Protein AF-A0A1P8YJ47-F1 (afdb_monomer)

Mean predicted aligned error: 14.42 Å

pLDDT: mean 74.13, std 25.43, range [27.28, 97.0]

Nearest PDB structures (foldseek):
  4mb7-assembly1_A  TM=7.038E-01  e=4.225E+00  Acanthamoeba polyphaga mimivirus
  4c4h-assembly1_A  TM=4.853E-01  e=1.911E+00  Homo sapiens
  8qzp-assembly1_H  TM=1.803E-01  e=6.093E+00  Ananas comosus

Structure (mmCIF, N/CA/C/O backbone):
data_AF-A0A1P8YJ47-F1
#
_entry.id   AF-A0A1P8YJ47-F1
#
loop_
_atom_site.group_PDB
_atom_site.id
_atom_site.type_symbol
_atom_site.label_atom_id
_atom_site.label_alt_id
_atom_site.label_comp_id
_atom_site.label_asym_id
_atom_site.label_entity_id
_atom_site.label_seq_id
_atom_site.pdbx_PDB_ins_code
_atom_site.Cartn_x
_atom_site.Cartn_y
_atom_site.Cartn_z
_atom_site.occupancy
_atom_site.B_iso_or_equiv
_atom_site.auth_seq_id
_atom_site.auth_comp_id
_atom_site.auth_asym_id
_atom_site.auth_atom_id
_atom_site.pdbx_PDB_model_num
ATOM 1 N N . MET A 1 1 ? -6.090 -11.856 -32.656 1.00 34.22 1 MET A N 1
ATOM 2 C CA . MET A 1 1 ? -6.977 -11.527 -31.514 1.00 34.22 1 MET A CA 1
ATOM 3 C C . MET A 1 1 ? -6.304 -10.450 -30.668 1.00 34.22 1 MET A C 1
ATOM 5 O O . MET A 1 1 ? -5.405 -10.762 -29.899 1.00 34.22 1 MET A O 1
ATOM 9 N N . SER A 1 2 ? -6.663 -9.180 -30.877 1.00 38.53 2 SER A N 1
ATOM 10 C CA . SER A 1 2 ? -6.104 -8.046 -30.128 1.00 38.53 2 SER A CA 1
ATOM 11 C C . SER A 1 2 ? -6.601 -8.100 -28.681 1.00 38.53 2 SER A C 1
ATOM 13 O O . SER A 1 2 ? -7.806 -8.015 -28.437 1.00 38.53 2 SER A O 1
ATOM 15 N N . ARG A 1 3 ? -5.697 -8.310 -27.714 1.00 44.25 3 ARG A N 1
ATOM 16 C CA . ARG A 1 3 ? -6.028 -8.146 -26.293 1.00 44.25 3 ARG A CA 1
ATOM 17 C C . ARG A 1 3 ? -6.349 -6.665 -26.108 1.00 44.25 3 ARG A C 1
ATOM 19 O O . ARG A 1 3 ? -5.458 -5.844 -26.300 1.00 44.25 3 ARG A O 1
ATOM 26 N N . ARG A 1 4 ? -7.599 -6.317 -25.773 1.00 43.56 4 ARG A N 1
ATOM 27 C CA . ARG A 1 4 ? -7.944 -4.945 -25.367 1.00 43.56 4 ARG A CA 1
ATOM 28 C C . ARG A 1 4 ? -6.993 -4.561 -24.235 1.00 43.56 4 ARG A C 1
ATOM 30 O O . ARG A 1 4 ? -7.100 -5.124 -23.147 1.00 43.56 4 ARG A O 1
ATOM 37 N N . ARG A 1 5 ? -6.039 -3.666 -24.505 1.00 53.06 5 ARG A N 1
ATOM 38 C CA . ARG A 1 5 ? -5.278 -3.004 -23.445 1.00 53.06 5 ARG A CA 1
ATOM 39 C C . ARG A 1 5 ? -6.288 -2.225 -22.622 1.00 53.06 5 ARG A C 1
ATOM 41 O O . ARG A 1 5 ? -7.072 -1.458 -23.177 1.00 53.06 5 ARG A O 1
ATOM 48 N N . THR A 1 6 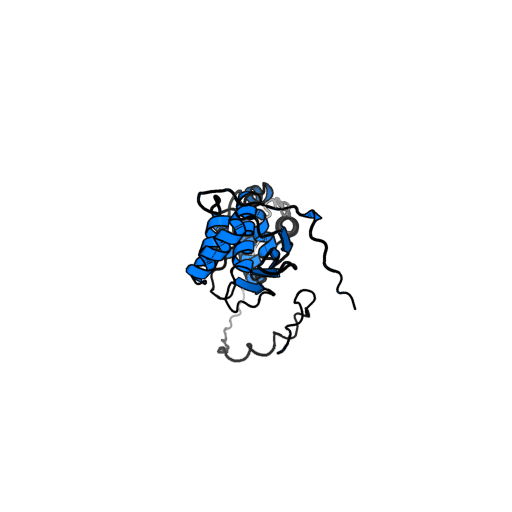? -6.306 -2.480 -21.323 1.00 53.31 6 THR A N 1
ATOM 49 C CA . THR A 1 6 ? -7.004 -1.611 -20.385 1.00 53.31 6 THR A CA 1
ATOM 50 C C . THR A 1 6 ? -6.371 -0.231 -20.516 1.00 53.31 6 THR A C 1
ATOM 52 O O . THR A 1 6 ? -5.155 -0.113 -20.413 1.00 53.31 6 THR A O 1
ATOM 55 N N . ASP A 1 7 ? -7.172 0.784 -20.819 1.00 49.97 7 ASP A N 1
ATOM 56 C CA . ASP A 1 7 ? -6.691 2.158 -20.898 1.00 49.97 7 ASP A CA 1
ATOM 57 C C . ASP A 1 7 ? -6.494 2.694 -19.474 1.00 49.97 7 ASP A C 1
ATOM 59 O O . ASP A 1 7 ? -7.437 2.776 -18.682 1.00 49.97 7 ASP A O 1
ATOM 63 N N . PHE A 1 8 ? -5.245 2.992 -19.128 1.00 52.62 8 PHE A N 1
ATOM 64 C CA . PHE A 1 8 ? -4.864 3.521 -17.823 1.00 52.62 8 PHE A CA 1
ATOM 65 C C . PHE A 1 8 ? -4.524 5.021 -17.865 1.00 52.62 8 PHE A C 1
ATOM 67 O O . PHE A 1 8 ? -4.130 5.583 -16.840 1.00 52.62 8 PHE A O 1
ATOM 74 N N . SER A 1 9 ? -4.696 5.685 -19.016 1.00 51.19 9 SER A N 1
ATOM 75 C CA . SER A 1 9 ? -4.383 7.110 -19.203 1.00 51.19 9 SER A CA 1
ATOM 76 C C . SER A 1 9 ? -5.190 8.032 -18.281 1.00 51.19 9 SER A C 1
ATOM 78 O O . SER A 1 9 ? -4.700 9.083 -17.868 1.00 51.19 9 SER A O 1
ATOM 80 N N . GLN A 1 10 ? -6.383 7.595 -17.865 1.00 46.16 10 GLN A N 1
ATOM 81 C CA . GLN A 1 10 ? -7.277 8.343 -16.978 1.00 46.16 10 GLN A CA 1
ATOM 82 C C . GLN A 1 10 ? -6.728 8.589 -15.557 1.00 46.16 10 GLN A C 1
ATOM 84 O O . GLN A 1 10 ? -7.309 9.379 -14.821 1.00 46.16 10 GLN A O 1
ATOM 89 N N . PHE A 1 11 ? -5.639 7.924 -15.146 1.00 50.56 11 PHE A N 1
ATOM 90 C CA . PHE A 1 11 ? -5.108 8.020 -13.775 1.00 50.56 11 PHE A CA 1
ATOM 91 C C . PHE A 1 11 ? -3.899 8.962 -13.619 1.00 50.56 11 PHE A C 1
ATOM 93 O O . PHE A 1 11 ? -3.463 9.208 -12.493 1.00 50.56 11 PHE A O 1
ATOM 100 N N . GLY A 1 12 ? -3.406 9.539 -14.724 1.00 44.47 12 GLY A N 1
ATOM 101 C CA . GLY A 1 12 ? -2.341 10.547 -14.737 1.00 44.47 12 GLY A CA 1
ATOM 102 C C . GLY A 1 12 ? -0.954 10.039 -14.308 1.00 44.47 12 GLY A C 1
ATOM 103 O O . GLY A 1 12 ? -0.806 9.101 -13.527 1.00 44.47 12 GLY A O 1
ATOM 104 N N . THR A 1 13 ? 0.101 10.691 -14.800 1.00 52.09 13 THR A N 1
ATOM 105 C CA . THR A 1 13 ? 1.485 10.419 -14.379 1.00 52.09 13 THR A CA 1
ATOM 106 C C . THR A 1 13 ? 1.728 10.930 -12.961 1.00 52.09 13 THR A C 1
ATOM 108 O O . THR A 1 13 ? 1.869 12.135 -12.745 1.00 52.09 13 THR A O 1
ATOM 111 N N . GLN A 1 14 ? 1.819 10.019 -11.994 1.00 57.09 14 GLN A N 1
ATOM 112 C CA . GLN A 1 14 ? 2.161 10.346 -10.609 1.00 57.09 14 GLN A CA 1
ATOM 113 C C . GLN A 1 14 ? 3.687 10.355 -10.452 1.00 57.09 14 GLN A C 1
ATOM 115 O O . GLN A 1 14 ? 4.348 9.322 -10.567 1.00 57.09 14 GLN A O 1
ATOM 120 N N . ARG A 1 15 ? 4.272 11.536 -10.220 1.00 55.22 15 ARG A N 1
ATOM 121 C CA . ARG A 1 15 ? 5.714 11.676 -9.969 1.00 55.22 15 ARG A CA 1
ATOM 122 C C . ARG A 1 15 ? 5.975 11.692 -8.472 1.00 55.22 15 ARG A C 1
ATOM 124 O O . ARG A 1 15 ? 5.399 12.498 -7.751 1.00 55.22 15 ARG A O 1
ATOM 131 N N . ALA A 1 16 ? 6.921 10.872 -8.037 1.00 59.59 16 ALA A N 1
ATOM 132 C CA . ALA A 1 16 ? 7.431 10.943 -6.680 1.00 59.59 16 ALA A CA 1
ATOM 133 C C . ALA A 1 16 ? 8.220 12.235 -6.424 1.00 59.59 16 ALA A C 1
ATOM 135 O O . ALA A 1 16 ? 8.949 12.714 -7.300 1.00 59.59 16 ALA A O 1
ATOM 136 N N . ALA A 1 17 ? 8.114 12.765 -5.200 1.00 57.97 17 ALA A N 1
ATOM 137 C CA . ALA A 1 17 ? 8.904 13.907 -4.748 1.00 57.97 17 ALA A CA 1
ATOM 138 C C . ALA A 1 17 ? 10.417 13.647 -4.920 1.00 57.97 17 ALA A C 1
ATOM 140 O O . ALA A 1 17 ? 10.919 12.540 -4.684 1.00 57.97 17 ALA A O 1
ATOM 141 N N . ARG A 1 18 ? 11.158 14.671 -5.364 1.00 55.84 18 ARG A N 1
ATOM 142 C CA . ARG A 1 18 ? 12.615 14.592 -5.553 1.00 55.84 18 ARG A CA 1
ATOM 143 C C . ARG A 1 18 ? 13.322 14.837 -4.215 1.00 55.84 18 ARG A C 1
ATOM 145 O O . ARG A 1 18 ? 13.253 15.938 -3.689 1.00 55.84 18 ARG A O 1
ATOM 152 N N . GLY A 1 19 ? 14.050 13.831 -3.722 1.00 58.69 19 GLY A N 1
ATOM 153 C CA . GLY A 1 19 ? 14.818 13.902 -2.467 1.00 58.69 19 GLY A CA 1
ATOM 154 C C . GLY A 1 19 ? 13.986 13.578 -1.217 1.00 58.69 19 GLY A C 1
ATOM 155 O O . GLY A 1 19 ? 12.784 13.807 -1.194 1.00 58.69 19 GLY A O 1
ATOM 156 N N . GLY A 1 20 ? 14.620 12.995 -0.191 1.00 67.69 20 GLY A N 1
ATOM 157 C CA . GLY A 1 20 ? 13.959 12.587 1.063 1.00 67.69 20 GLY A CA 1
ATOM 158 C C . GLY A 1 20 ? 13.385 11.155 1.076 1.00 67.69 20 GLY A C 1
ATOM 159 O O . GLY A 1 20 ? 13.515 10.419 0.085 1.00 67.69 20 GLY A O 1
ATOM 160 N N . PRO A 1 21 ? 12.804 10.713 2.212 1.00 74.44 21 PRO A N 1
ATOM 161 C CA . PRO A 1 21 ? 12.166 9.403 2.319 1.00 74.44 21 PRO A CA 1
ATOM 162 C C . PRO A 1 21 ? 10.987 9.300 1.346 1.00 74.44 21 PRO A C 1
ATOM 164 O O . PRO A 1 21 ? 10.308 10.287 1.075 1.00 74.44 21 PRO A O 1
ATOM 167 N N . PHE A 1 22 ? 10.773 8.108 0.777 1.00 78.25 22 PHE A N 1
ATOM 168 C CA . PHE A 1 22 ? 9.785 7.933 -0.294 1.00 78.25 22 PHE A CA 1
ATOM 169 C C . PHE A 1 22 ? 8.346 8.123 0.199 1.00 78.25 22 PHE A C 1
ATOM 171 O O . PHE A 1 22 ? 7.518 8.595 -0.572 1.00 78.25 22 PHE A O 1
ATOM 178 N N . ALA A 1 23 ? 8.093 7.793 1.468 1.00 84.81 23 ALA A N 1
ATOM 179 C CA . ALA A 1 23 ? 6.835 8.014 2.163 1.00 84.81 23 ALA A CA 1
ATOM 180 C C . ALA A 1 23 ? 7.060 8.779 3.479 1.00 84.81 23 ALA A C 1
ATOM 182 O O . ALA A 1 23 ? 8.077 8.593 4.164 1.00 84.81 23 ALA A O 1
ATOM 183 N N . GLN A 1 24 ? 6.112 9.645 3.827 1.00 88.62 24 GLN A N 1
ATOM 184 C CA . GLN A 1 24 ? 6.146 10.496 5.016 1.00 88.62 24 GLN A CA 1
ATOM 185 C C . GLN A 1 24 ? 5.286 9.953 6.155 1.00 88.62 24 GLN A C 1
ATOM 187 O O . GLN A 1 24 ? 5.687 10.060 7.315 1.00 88.62 24 GLN A O 1
ATOM 192 N N . SER A 1 25 ? 4.139 9.352 5.840 1.00 92.44 25 SER A N 1
ATOM 193 C CA . SER A 1 25 ? 3.257 8.755 6.835 1.00 92.44 25 SER A CA 1
ATOM 194 C C . SER A 1 25 ? 3.867 7.482 7.410 1.00 92.44 25 SER A C 1
ATOM 196 O O . SER A 1 25 ? 4.713 6.817 6.800 1.00 92.44 25 SER A O 1
ATOM 198 N N . TRP A 1 26 ? 3.400 7.117 8.601 1.00 94.75 26 TRP A N 1
ATOM 199 C CA . TRP A 1 26 ? 3.753 5.839 9.201 1.00 94.75 26 TRP A CA 1
ATOM 200 C C . TRP A 1 26 ? 3.359 4.664 8.289 1.00 94.75 26 TRP A C 1
ATOM 202 O O . TRP A 1 26 ? 4.186 3.789 8.049 1.00 94.75 26 TRP A O 1
ATOM 212 N N . TRP A 1 27 ? 2.157 4.694 7.698 1.00 95.38 27 TRP A N 1
ATOM 213 C CA . TRP A 1 27 ? 1.636 3.632 6.826 1.00 95.38 27 TRP A CA 1
ATOM 214 C C . TRP A 1 27 ? 2.475 3.423 5.569 1.00 95.38 27 TRP A C 1
ATOM 216 O O . TRP A 1 27 ? 2.868 2.294 5.266 1.00 95.38 27 TRP A O 1
ATOM 226 N N . GLY A 1 28 ? 2.803 4.503 4.859 1.00 94.25 28 GLY A N 1
ATOM 227 C CA . GLY A 1 28 ? 3.637 4.415 3.666 1.00 94.25 28 GLY A CA 1
ATOM 228 C C . GLY A 1 28 ? 5.044 3.902 3.990 1.00 94.25 28 GLY A C 1
ATOM 229 O O . GLY A 1 28 ? 5.563 3.021 3.300 1.00 94.25 28 GLY A O 1
ATOM 230 N N . ARG A 1 29 ? 5.653 4.378 5.086 1.00 93.94 29 ARG A N 1
ATOM 231 C CA . ARG A 1 29 ? 6.970 3.893 5.542 1.00 93.94 29 ARG A CA 1
ATOM 232 C C . ARG A 1 29 ? 6.934 2.424 5.941 1.00 93.94 29 ARG A C 1
ATOM 234 O O . ARG A 1 29 ? 7.862 1.688 5.613 1.00 93.94 29 ARG A O 1
ATOM 241 N N . ALA A 1 30 ? 5.875 1.996 6.618 1.00 94.25 30 ALA A N 1
ATOM 242 C CA . ALA A 1 30 ? 5.728 0.620 7.054 1.00 94.25 30 ALA A CA 1
ATOM 243 C C . ALA A 1 30 ? 5.548 -0.337 5.866 1.00 94.25 30 ALA A C 1
ATOM 245 O O . ALA A 1 30 ? 6.225 -1.361 5.819 1.00 94.25 30 ALA A O 1
ATOM 246 N N . LEU A 1 31 ? 4.751 0.032 4.853 1.00 95.00 31 LEU A N 1
ATOM 247 C CA . LEU A 1 31 ? 4.623 -0.753 3.618 1.00 95.00 31 LEU A CA 1
ATOM 248 C C . LEU A 1 31 ? 5.968 -0.897 2.889 1.00 95.00 31 LEU A C 1
ATOM 250 O O . LEU A 1 31 ? 6.344 -2.002 2.491 1.00 95.00 31 LEU A O 1
ATOM 254 N N . VAL A 1 32 ? 6.710 0.207 2.737 1.00 93.81 32 VAL A N 1
ATOM 255 C CA . VAL A 1 32 ? 8.057 0.178 2.144 1.00 93.81 32 VAL A CA 1
ATOM 256 C C . VAL A 1 32 ? 8.972 -0.732 2.955 1.00 93.81 32 VAL A C 1
ATOM 258 O O . VAL A 1 32 ? 9.624 -1.595 2.376 1.00 93.81 32 VAL A O 1
ATOM 261 N N . SER A 1 33 ? 8.983 -0.591 4.282 1.00 92.94 33 SER A N 1
ATOM 262 C CA . SER A 1 33 ? 9.805 -1.423 5.162 1.00 92.94 33 SER A CA 1
ATOM 263 C C . SER A 1 33 ? 9.483 -2.909 5.008 1.00 92.94 33 SER A C 1
ATOM 265 O O . SER A 1 33 ? 10.401 -3.723 4.929 1.00 92.94 33 SER A O 1
ATOM 267 N N . SER A 1 34 ? 8.206 -3.279 4.897 1.00 93.50 34 SER A N 1
ATOM 268 C CA . SER A 1 34 ? 7.807 -4.672 4.686 1.00 93.50 34 SER A CA 1
ATOM 269 C C . SER A 1 34 ? 8.319 -5.243 3.364 1.00 93.50 34 SER A C 1
ATOM 271 O O . SER A 1 34 ? 8.790 -6.377 3.344 1.00 93.50 34 SER A O 1
ATOM 273 N N . MET A 1 35 ? 8.301 -4.463 2.278 1.00 93.56 35 MET A N 1
ATOM 274 C CA . MET A 1 35 ? 8.922 -4.873 1.013 1.00 93.56 35 MET A CA 1
ATOM 275 C C . MET A 1 35 ? 10.452 -4.961 1.135 1.00 93.56 35 MET A C 1
ATOM 277 O O . MET A 1 35 ? 11.054 -5.919 0.659 1.00 93.56 35 MET A O 1
ATOM 281 N N . GLU A 1 36 ? 11.097 -3.977 1.762 1.00 91.44 36 GLU A N 1
ATOM 282 C CA . GLU A 1 36 ? 12.559 -3.922 1.888 1.00 91.44 36 GLU A CA 1
ATOM 283 C C . GLU A 1 36 ? 13.121 -5.070 2.739 1.00 91.44 36 GLU A C 1
ATOM 285 O O . GLU A 1 36 ? 14.233 -5.522 2.483 1.00 91.44 36 GLU A O 1
ATOM 290 N N . LYS A 1 37 ? 12.345 -5.600 3.693 1.00 91.00 37 LYS A N 1
ATOM 291 C CA . LYS A 1 37 ? 12.720 -6.779 4.495 1.00 91.00 37 LYS A CA 1
ATOM 292 C C . LYS A 1 37 ? 12.805 -8.077 3.690 1.00 91.00 37 LYS A C 1
ATOM 294 O O . LYS A 1 37 ? 13.549 -8.970 4.083 1.00 91.00 37 LYS A O 1
ATOM 299 N N . ILE A 1 38 ? 12.034 -8.205 2.610 1.00 88.25 38 ILE A N 1
ATOM 300 C CA . ILE A 1 38 ? 11.961 -9.437 1.802 1.00 88.25 38 ILE A CA 1
ATOM 301 C C . ILE A 1 38 ? 12.746 -9.344 0.490 1.00 88.25 38 ILE A C 1
ATOM 303 O O . ILE A 1 38 ? 12.909 -10.346 -0.201 1.00 88.25 38 ILE A O 1
ATOM 307 N N . ALA A 1 39 ? 13.215 -8.151 0.128 1.00 88.00 39 ALA A N 1
ATOM 308 C CA . ALA A 1 39 ? 13.802 -7.866 -1.170 1.00 88.00 39 ALA A CA 1
ATOM 309 C C . ALA A 1 39 ? 15.318 -7.639 -1.104 1.00 88.00 39 ALA A C 1
ATOM 311 O O . ALA A 1 39 ? 15.848 -7.103 -0.135 1.00 88.00 39 ALA A O 1
ATOM 312 N N . ASP A 1 40 ? 16.014 -7.961 -2.196 1.00 88.62 40 ASP A N 1
ATOM 313 C CA . ASP A 1 40 ? 17.426 -7.602 -2.361 1.00 88.62 40 ASP A CA 1
ATOM 314 C C . ASP A 1 40 ? 17.613 -6.074 -2.433 1.00 88.62 40 ASP A C 1
ATOM 316 O O . ASP A 1 40 ? 16.959 -5.376 -3.219 1.00 88.62 40 ASP A O 1
ATOM 320 N N . SER A 1 41 ? 18.552 -5.551 -1.643 1.00 86.81 41 SER A N 1
ATOM 321 C CA . SER A 1 41 ? 18.771 -4.109 -1.478 1.00 86.81 41 SER A CA 1
ATOM 322 C C . SER A 1 41 ? 19.163 -3.406 -2.786 1.00 86.81 41 SER A C 1
ATOM 324 O O . SER A 1 41 ? 18.696 -2.294 -3.059 1.00 86.81 41 SER A O 1
ATOM 326 N N . GLY A 1 42 ? 19.948 -4.064 -3.647 1.00 88.25 42 GLY A N 1
ATOM 327 C CA . GLY A 1 42 ? 20.341 -3.543 -4.958 1.00 88.25 42 GLY A CA 1
ATOM 328 C C . GLY A 1 42 ? 19.166 -3.461 -5.937 1.00 88.25 42 GLY A C 1
ATOM 329 O O . GLY A 1 42 ? 19.038 -2.498 -6.705 1.00 88.25 42 GLY A O 1
ATOM 330 N N . ARG A 1 43 ? 18.255 -4.442 -5.903 1.00 89.00 43 ARG A N 1
ATOM 331 C CA . ARG A 1 43 ? 17.009 -4.426 -6.695 1.00 89.00 43 ARG A CA 1
ATOM 332 C C . ARG A 1 43 ? 16.077 -3.302 -6.260 1.00 89.00 43 ARG A C 1
ATOM 334 O O . ARG A 1 43 ? 15.572 -2.567 -7.114 1.00 89.00 43 ARG A O 1
ATOM 341 N N . ILE A 1 44 ? 15.905 -3.130 -4.954 1.00 91.00 44 ILE A N 1
ATOM 342 C CA . ILE A 1 44 ? 15.067 -2.073 -4.387 1.00 91.00 44 ILE A CA 1
ATOM 343 C C . ILE A 1 44 ? 15.596 -0.683 -4.734 1.00 91.00 44 ILE A C 1
ATOM 345 O O . ILE A 1 44 ? 14.811 0.179 -5.134 1.00 91.00 44 ILE A O 1
ATOM 349 N N . ALA A 1 45 ? 16.911 -0.459 -4.666 1.00 91.44 45 ALA A N 1
ATOM 350 C CA . ALA A 1 45 ? 17.504 0.824 -5.042 1.00 91.44 45 ALA A CA 1
ATOM 351 C C . ALA A 1 45 ? 17.166 1.215 -6.493 1.00 91.44 45 ALA A C 1
ATOM 353 O O . ALA A 1 45 ? 16.795 2.362 -6.762 1.00 91.44 45 ALA A O 1
ATOM 354 N N . ARG A 1 46 ? 17.203 0.249 -7.424 1.00 92.00 46 ARG A N 1
ATOM 355 C CA . ARG A 1 46 ? 16.784 0.465 -8.820 1.00 92.00 46 ARG A CA 1
ATOM 356 C C . ARG A 1 46 ? 15.291 0.762 -8.934 1.00 92.00 46 ARG A C 1
ATOM 358 O O . ARG A 1 46 ? 14.927 1.688 -9.652 1.00 92.00 46 ARG A O 1
ATOM 365 N N . GLY A 1 47 ? 14.440 0.033 -8.211 1.00 92.62 47 GLY A N 1
ATOM 366 C CA . GLY A 1 47 ? 12.997 0.299 -8.186 1.00 92.62 47 GLY A CA 1
ATOM 367 C C . GLY A 1 47 ? 12.658 1.690 -7.650 1.00 92.62 47 GLY A C 1
ATOM 368 O O . GLY A 1 47 ? 11.844 2.407 -8.232 1.00 92.62 47 GLY A O 1
ATOM 369 N N . ARG A 1 48 ? 13.368 2.131 -6.606 1.00 92.75 48 ARG A N 1
ATOM 370 C CA . ARG A 1 48 ? 13.274 3.492 -6.063 1.00 92.75 48 ARG A CA 1
ATOM 371 C C . ARG A 1 48 ? 13.669 4.539 -7.103 1.00 92.75 48 ARG A C 1
ATOM 373 O O . ARG A 1 48 ? 12.991 5.555 -7.243 1.00 92.75 48 ARG A O 1
ATOM 380 N N . GLY A 1 49 ? 14.749 4.281 -7.843 1.00 92.38 49 GLY A N 1
ATOM 381 C CA . GLY A 1 49 ? 15.183 5.108 -8.968 1.00 92.38 49 GLY A CA 1
ATOM 382 C C . GLY A 1 49 ? 14.106 5.221 -10.048 1.00 92.38 49 GLY A C 1
ATOM 383 O O . GLY A 1 49 ? 13.748 6.332 -10.431 1.00 92.38 49 GLY A O 1
ATOM 384 N N . SER A 1 50 ? 13.523 4.094 -10.464 1.00 91.06 50 SER A N 1
ATOM 385 C CA . SER A 1 50 ? 12.436 4.052 -11.449 1.00 91.06 50 SER A CA 1
ATOM 386 C C . SER A 1 50 ? 11.209 4.857 -11.017 1.00 91.06 50 SER A C 1
ATOM 388 O O . SER A 1 50 ? 10.670 5.638 -11.804 1.00 91.06 50 SER A O 1
ATOM 390 N N . ALA A 1 51 ? 10.800 4.737 -9.754 1.00 91.94 51 ALA A N 1
ATOM 391 C CA . ALA A 1 51 ? 9.665 5.489 -9.230 1.00 91.94 51 ALA A CA 1
ATOM 392 C C . ALA A 1 51 ? 9.945 7.007 -9.176 1.00 91.94 51 ALA A C 1
ATOM 394 O O . ALA A 1 51 ? 9.114 7.805 -9.605 1.00 91.94 51 ALA A O 1
ATOM 395 N N . ARG A 1 52 ? 11.147 7.426 -8.744 1.00 90.06 52 ARG A N 1
ATOM 396 C CA . ARG A 1 52 ? 11.564 8.849 -8.749 1.00 90.06 52 ARG A CA 1
ATOM 397 C C . ARG A 1 52 ? 11.709 9.435 -10.149 1.00 90.06 52 ARG A C 1
ATOM 399 O O . ARG A 1 52 ? 11.425 10.613 -10.357 1.00 90.06 52 ARG A O 1
ATOM 406 N N . ALA A 1 53 ? 12.141 8.623 -11.107 1.00 89.56 53 ALA A N 1
ATOM 407 C CA . ALA A 1 53 ? 12.241 9.024 -12.503 1.00 89.56 53 ALA A CA 1
ATOM 408 C C . ALA A 1 53 ? 10.863 9.229 -13.162 1.00 89.56 53 ALA A C 1
ATOM 410 O O . ALA A 1 53 ? 10.803 9.784 -14.256 1.00 89.56 53 ALA A O 1
ATOM 411 N N . GLY A 1 54 ? 9.763 8.836 -12.503 1.00 89.94 54 GLY A N 1
ATOM 412 C CA . GLY A 1 54 ? 8.417 8.912 -13.071 1.00 89.94 54 GLY A CA 1
ATOM 413 C C . GLY A 1 54 ? 8.183 7.857 -14.149 1.00 89.94 54 GLY A C 1
ATOM 414 O O . GLY A 1 54 ? 7.451 8.108 -15.097 1.00 89.94 54 GLY A O 1
ATOM 415 N N . GLN A 1 55 ? 8.834 6.693 -14.035 1.00 93.25 55 GLN A N 1
ATOM 416 C CA . GLN A 1 55 ? 8.681 5.609 -15.008 1.00 93.25 55 GLN A CA 1
ATOM 417 C C . GLN A 1 55 ? 7.371 4.840 -14.839 1.00 93.25 55 GLN A C 1
ATOM 419 O O . GLN A 1 55 ? 6.982 4.124 -15.750 1.00 93.25 55 GLN A O 1
ATOM 424 N N . VAL A 1 56 ? 6.677 4.960 -13.707 1.00 94.56 56 VAL A N 1
ATOM 425 C CA . VAL A 1 56 ? 5.325 4.409 -13.577 1.00 94.56 56 VAL A CA 1
ATOM 426 C C . VAL A 1 56 ? 4.363 5.384 -14.247 1.00 94.56 56 VAL A C 1
ATOM 428 O O . VAL A 1 56 ? 4.154 6.494 -13.763 1.00 94.56 56 VAL A O 1
ATOM 431 N N . ILE A 1 57 ? 3.824 4.974 -15.388 1.00 92.75 57 ILE A N 1
ATOM 432 C CA . ILE A 1 57 ? 2.955 5.798 -16.233 1.00 92.75 57 ILE A CA 1
ATOM 433 C C . ILE A 1 57 ? 1.586 5.930 -15.574 1.00 92.75 57 ILE A C 1
ATOM 435 O O . ILE A 1 57 ? 1.000 7.008 -15.541 1.00 92.75 57 ILE A O 1
ATOM 439 N N . SER A 1 58 ? 1.096 4.816 -15.039 1.00 91.25 58 SER A N 1
ATOM 440 C CA . SER A 1 58 ? -0.227 4.690 -14.453 1.00 91.25 58 SER A CA 1
ATOM 441 C C . SER A 1 58 ? -0.258 3.504 -13.490 1.00 91.25 58 SER A C 1
ATOM 443 O O . SER A 1 58 ? 0.518 2.552 -13.621 1.00 91.25 58 SER A O 1
ATOM 445 N N . TYR A 1 59 ? -1.149 3.548 -12.502 1.00 94.62 59 TYR A N 1
ATOM 446 C CA . TYR A 1 59 ? -1.441 2.396 -11.655 1.00 94.62 59 TYR A CA 1
ATOM 447 C C . TYR A 1 59 ? -2.870 2.452 -11.124 1.00 94.62 59 TYR A C 1
ATOM 449 O O . TYR A 1 59 ? -3.486 3.513 -11.037 1.00 94.62 59 TYR A O 1
ATOM 457 N N . ARG A 1 60 ? -3.403 1.281 -10.782 1.00 93.00 60 ARG A N 1
ATOM 458 C CA . ARG A 1 60 ? -4.727 1.094 -10.198 1.00 93.00 60 ARG A CA 1
ATOM 459 C C . ARG A 1 60 ? -4.607 0.236 -8.956 1.00 93.00 60 ARG A C 1
ATOM 461 O O . ARG A 1 60 ? -3.975 -0.819 -8.981 1.00 93.00 60 ARG A O 1
ATOM 468 N N . ILE A 1 61 ? -5.303 0.666 -7.916 1.00 94.06 61 ILE A N 1
ATOM 469 C CA . ILE A 1 61 ? -5.478 -0.084 -6.680 1.00 94.06 61 ILE A CA 1
ATOM 470 C C . ILE A 1 61 ? -6.804 -0.836 -6.759 1.00 94.06 61 ILE A C 1
ATOM 472 O O . ILE A 1 61 ? -7.835 -0.265 -7.113 1.00 94.06 61 ILE A O 1
ATOM 476 N N . ALA A 1 62 ? -6.757 -2.125 -6.461 1.00 91.69 62 ALA A N 1
ATOM 477 C CA . ALA A 1 62 ? -7.903 -3.008 -6.364 1.00 91.69 62 ALA A CA 1
ATOM 478 C C . ALA A 1 62 ? -7.820 -3.808 -5.052 1.00 91.69 62 ALA A C 1
ATOM 480 O O . ALA A 1 62 ? -6.749 -3.889 -4.441 1.00 91.69 62 ALA A O 1
ATOM 481 N N . PRO A 1 63 ? -8.925 -4.432 -4.617 1.00 93.38 63 PRO A N 1
ATOM 482 C CA . PRO A 1 63 ? -8.891 -5.345 -3.486 1.00 93.38 63 PRO A CA 1
ATOM 483 C C . PRO A 1 63 ? -7.827 -6.434 -3.655 1.00 93.38 63 PRO A C 1
ATOM 485 O O . PRO A 1 63 ? -7.862 -7.197 -4.621 1.00 93.38 63 PRO A O 1
ATOM 488 N N . GLY A 1 64 ? -6.862 -6.485 -2.735 1.00 94.38 64 GLY A N 1
ATOM 489 C CA . GLY A 1 64 ? -5.776 -7.468 -2.730 1.00 94.38 64 GLY A CA 1
ATOM 490 C C . GLY A 1 64 ? -4.615 -7.217 -3.698 1.00 94.38 64 GLY A C 1
ATOM 491 O O . GLY A 1 64 ? -3.644 -7.976 -3.681 1.00 94.38 64 GLY A O 1
ATOM 492 N N . ALA A 1 65 ? -4.679 -6.203 -4.568 1.00 95.44 65 ALA A N 1
ATOM 493 C CA . ALA A 1 65 ? -3.668 -6.022 -5.608 1.00 95.44 65 ALA A CA 1
ATOM 494 C C . ALA A 1 65 ? -3.551 -4.586 -6.124 1.00 95.44 65 ALA A C 1
ATOM 496 O O . ALA A 1 65 ? -4.534 -3.863 -6.266 1.00 95.44 65 ALA A O 1
ATOM 497 N N . VAL A 1 66 ? -2.340 -4.211 -6.527 1.00 96.94 66 VAL A N 1
ATOM 498 C CA . VAL A 1 66 ? -2.074 -3.003 -7.311 1.00 96.94 66 VAL A CA 1
ATOM 499 C C . VAL A 1 66 ? -1.426 -3.400 -8.615 1.00 96.94 66 VAL A C 1
ATOM 501 O O . VAL A 1 66 ? -0.436 -4.128 -8.618 1.00 96.94 66 VAL A O 1
ATOM 504 N N . VAL A 1 67 ? -1.958 -2.885 -9.718 1.00 96.81 67 VAL A N 1
ATOM 505 C CA . VAL A 1 67 ? -1.432 -3.114 -11.066 1.00 96.81 67 VAL A CA 1
ATOM 506 C C . VAL A 1 67 ? -0.985 -1.780 -11.640 1.00 96.81 67 VAL A C 1
ATOM 508 O O . VAL A 1 67 ? -1.749 -0.820 -11.605 1.00 96.81 67 VAL A O 1
ATOM 511 N N . GLY A 1 68 ? 0.232 -1.715 -12.173 1.00 95.50 68 GLY A N 1
ATOM 512 C CA . GLY A 1 68 ? 0.775 -0.514 -12.798 1.00 95.50 68 GLY A CA 1
ATOM 513 C C . GLY A 1 68 ? 1.479 -0.789 -14.117 1.00 95.50 68 GLY A C 1
ATOM 514 O O . GLY A 1 68 ? 2.052 -1.861 -14.321 1.00 95.50 68 GLY A O 1
ATOM 515 N N . GLU A 1 69 ? 1.444 0.198 -15.007 1.00 96.12 69 GLU A N 1
ATOM 516 C CA . GLU A 1 69 ? 2.242 0.222 -16.228 1.00 96.12 69 GLU A CA 1
ATOM 517 C C . GLU A 1 69 ? 3.528 1.003 -15.977 1.00 96.12 69 GLU A C 1
ATOM 519 O O . GLU A 1 69 ? 3.507 2.158 -15.543 1.00 96.12 69 GLU A O 1
ATOM 524 N N . VAL A 1 70 ? 4.664 0.362 -16.237 1.00 95.75 70 VAL A N 1
ATOM 525 C CA . VAL A 1 70 ? 5.983 0.909 -15.929 1.00 95.75 70 VAL A CA 1
ATOM 526 C C . VAL A 1 70 ? 6.841 0.928 -17.184 1.00 95.75 70 VAL A C 1
ATOM 528 O O . VAL A 1 70 ? 7.127 -0.113 -17.778 1.00 95.75 70 VAL A O 1
ATOM 531 N N . GLN A 1 71 ? 7.281 2.121 -17.570 1.00 94.88 71 GLN A N 1
ATOM 532 C CA . GLN A 1 71 ? 8.212 2.335 -18.661 1.00 94.88 71 GLN A CA 1
ATOM 533 C C . GLN A 1 71 ? 9.538 1.635 -18.366 1.00 94.88 71 GLN A C 1
ATOM 535 O O . GLN A 1 71 ? 10.157 1.825 -17.314 1.00 94.88 71 GLN A O 1
ATOM 540 N N . GLY A 1 72 ? 9.978 0.830 -19.325 1.00 91.00 72 GLY A N 1
ATOM 541 C CA . GLY A 1 72 ? 11.225 0.089 -19.259 1.00 91.00 72 GLY A CA 1
ATOM 542 C C . GLY A 1 72 ? 12.166 0.439 -20.404 1.00 91.00 72 GLY A C 1
ATOM 543 O O . GLY A 1 72 ? 12.103 1.519 -20.983 1.00 91.00 72 GLY A O 1
ATOM 544 N N . SER A 1 73 ? 13.056 -0.500 -20.720 1.00 87.06 73 SER A N 1
ATOM 545 C CA . SER A 1 73 ? 14.009 -0.393 -21.831 1.00 87.06 73 SER A CA 1
ATOM 546 C C . SER A 1 73 ? 13.377 -0.591 -23.209 1.00 87.06 73 SER A C 1
ATOM 548 O O . SER A 1 73 ? 13.980 -0.224 -24.209 1.00 87.06 73 SER A O 1
ATOM 550 N N . GLN A 1 74 ? 12.199 -1.209 -23.270 1.00 88.25 74 GLN A N 1
ATOM 551 C CA . GLN A 1 74 ? 11.468 -1.452 -24.509 1.00 88.25 74 GLN A CA 1
ATOM 552 C C . GLN A 1 74 ? 10.400 -0.369 -24.734 1.00 88.25 74 GLN A C 1
ATOM 554 O O . GLN A 1 74 ? 10.060 0.370 -23.810 1.00 88.25 74 GLN A O 1
ATOM 559 N N . ILE A 1 75 ? 9.861 -0.304 -25.955 1.00 86.94 75 ILE A N 1
ATOM 560 C CA . ILE A 1 75 ? 8.826 0.671 -26.339 1.00 86.94 75 ILE A CA 1
ATOM 561 C C . ILE A 1 75 ? 7.558 0.465 -25.503 1.00 86.94 75 ILE A C 1
ATOM 563 O O . ILE A 1 75 ? 7.025 1.418 -24.942 1.00 86.94 75 ILE A O 1
ATOM 567 N N . ASP A 1 76 ? 7.109 -0.786 -25.384 1.00 91.12 76 ASP A N 1
ATOM 568 C CA . ASP A 1 76 ? 5.899 -1.133 -24.645 1.00 91.12 76 ASP A CA 1
ATOM 569 C C . ASP A 1 76 ? 6.122 -1.169 -23.122 1.00 91.12 76 ASP A C 1
ATOM 571 O O . ASP A 1 76 ? 6.981 -1.923 -22.652 1.00 91.12 76 ASP A O 1
ATOM 575 N N . PRO A 1 77 ? 5.317 -0.449 -22.320 1.00 94.81 77 PRO A N 1
ATOM 576 C CA . PRO A 1 77 ? 5.404 -0.512 -20.864 1.00 94.81 77 PRO A CA 1
ATOM 577 C C . PRO A 1 77 ? 5.229 -1.935 -20.323 1.00 94.81 77 PRO A C 1
ATOM 579 O O . PRO A 1 77 ? 4.430 -2.727 -20.830 1.00 94.81 77 PRO A O 1
ATOM 582 N N . PHE A 1 78 ? 5.950 -2.256 -19.251 1.00 95.94 78 PHE A N 1
ATOM 583 C CA . PHE A 1 78 ? 5.756 -3.502 -18.520 1.00 95.94 78 PHE A CA 1
ATOM 584 C C . PHE A 1 78 ? 4.551 -3.388 -17.591 1.00 95.94 78 PHE A C 1
ATOM 586 O O . PHE A 1 78 ? 4.375 -2.378 -16.912 1.00 95.94 78 PHE A O 1
ATOM 593 N N . THR A 1 79 ? 3.759 -4.452 -17.495 1.00 96.75 79 THR A N 1
ATOM 594 C CA . THR A 1 79 ? 2.711 -4.556 -16.480 1.00 96.75 79 THR A CA 1
ATOM 595 C C . THR A 1 79 ? 3.337 -5.146 -15.228 1.00 96.75 79 THR A C 1
ATOM 597 O O . THR A 1 79 ? 3.782 -6.295 -15.227 1.00 96.75 79 THR A O 1
ATOM 600 N N . ALA A 1 80 ? 3.410 -4.346 -14.172 1.00 97.00 80 ALA A N 1
ATOM 601 C CA . ALA A 1 80 ? 3.871 -4.754 -12.859 1.00 97.00 80 ALA A CA 1
ATOM 602 C C . ALA A 1 80 ? 2.683 -4.864 -11.903 1.00 97.00 80 ALA A C 1
ATOM 604 O O . ALA A 1 80 ? 1.697 -4.136 -12.004 1.00 97.00 80 ALA A O 1
ATOM 605 N N . THR A 1 81 ? 2.764 -5.796 -10.970 1.00 97.00 81 THR A N 1
ATOM 606 C CA . THR A 1 81 ? 1.738 -6.037 -9.967 1.00 97.00 81 THR A CA 1
ATOM 607 C C . THR A 1 81 ? 2.415 -6.325 -8.645 1.00 97.00 81 THR A C 1
ATOM 609 O O . THR A 1 81 ? 3.408 -7.052 -8.600 1.00 97.00 81 THR A O 1
ATOM 612 N N . PHE A 1 82 ? 1.872 -5.782 -7.567 1.00 96.06 82 PHE A N 1
ATOM 613 C CA . PHE A 1 82 ? 2.096 -6.359 -6.253 1.00 96.06 82 PHE A CA 1
ATOM 614 C C . PHE A 1 82 ? 0.752 -6.690 -5.631 1.00 96.06 82 PHE A C 1
ATOM 616 O O . PHE A 1 82 ? -0.251 -6.016 -5.874 1.00 96.06 82 PHE A O 1
ATOM 623 N N . THR A 1 83 ? 0.739 -7.757 -4.858 1.00 95.62 83 THR A N 1
ATOM 624 C CA . THR A 1 83 ? -0.439 -8.239 -4.158 1.00 95.62 83 THR A CA 1
ATOM 625 C C . THR A 1 83 ? -0.172 -8.185 -2.671 1.00 95.62 83 THR A C 1
ATOM 627 O O . THR A 1 83 ? 0.943 -8.445 -2.217 1.00 95.62 83 THR A O 1
ATOM 630 N N . LEU A 1 84 ? -1.202 -7.795 -1.935 1.00 95.50 84 LEU A N 1
ATOM 631 C CA . LEU A 1 84 ? -1.244 -7.884 -0.490 1.00 95.50 84 LEU A CA 1
ATOM 632 C C . LEU A 1 84 ? -2.416 -8.794 -0.170 1.00 95.50 84 LEU A C 1
ATOM 634 O O . LEU A 1 84 ? -3.536 -8.528 -0.598 1.00 95.50 84 LEU A O 1
ATOM 638 N N . ARG A 1 85 ? -2.157 -9.894 0.533 1.00 94.69 85 ARG A N 1
ATOM 639 C CA . ARG A 1 85 ? -3.195 -10.881 0.827 1.00 94.69 85 ARG A CA 1
ATOM 640 C C . ARG A 1 85 ? -4.381 -10.201 1.537 1.00 94.69 85 ARG A C 1
ATOM 642 O O . ARG A 1 85 ? -4.160 -9.547 2.561 1.00 94.69 85 ARG A O 1
ATOM 649 N N . PRO A 1 86 ? -5.619 -10.348 1.029 1.00 94.12 86 PRO A N 1
ATOM 650 C CA . PRO A 1 86 ? -6.804 -9.917 1.759 1.00 94.12 86 PRO A CA 1
ATOM 651 C C . PRO A 1 86 ? -6.889 -10.608 3.118 1.00 94.12 86 PRO A C 1
ATOM 653 O O . PRO A 1 86 ? -6.416 -11.739 3.262 1.00 94.12 86 PRO A O 1
ATOM 656 N N . LEU A 1 87 ? -7.495 -9.942 4.096 1.00 93.38 87 LEU A N 1
ATOM 657 C CA . LEU A 1 87 ? -7.691 -10.547 5.410 1.00 93.38 87 LEU A CA 1
ATOM 658 C C . LEU A 1 87 ? -8.656 -11.726 5.310 1.00 93.38 87 LEU A C 1
ATOM 660 O O . LEU A 1 87 ? -9.639 -11.694 4.563 1.00 93.38 87 LEU A O 1
ATOM 664 N N . ASP A 1 88 ? -8.364 -12.778 6.063 1.00 91.69 88 ASP A N 1
ATOM 665 C CA . ASP A 1 88 ? -9.310 -13.861 6.270 1.00 91.69 88 ASP A CA 1
ATOM 666 C C . ASP A 1 88 ? -10.447 -13.409 7.209 1.00 91.69 88 ASP A C 1
ATOM 668 O O . ASP A 1 88 ? -10.268 -12.458 7.974 1.00 91.69 88 ASP A O 1
ATOM 672 N N . PRO A 1 89 ? -11.616 -14.073 7.169 1.00 90.69 89 PRO A N 1
ATOM 673 C CA . PRO A 1 89 ? -12.779 -13.657 7.950 1.00 90.69 89 PRO A CA 1
ATOM 674 C C . PRO A 1 89 ? -12.523 -13.546 9.458 1.00 90.69 89 PRO A C 1
ATOM 676 O O . PRO A 1 89 ? -13.010 -12.603 10.071 1.00 90.69 89 PRO A O 1
ATOM 679 N N . ASP A 1 90 ? -11.718 -14.441 10.038 1.00 92.31 90 ASP A N 1
ATOM 680 C CA . ASP A 1 90 ? -11.463 -14.443 11.482 1.00 92.31 90 ASP A CA 1
ATOM 681 C C . ASP A 1 90 ? -10.640 -13.200 11.875 1.00 92.31 90 ASP A C 1
ATOM 683 O O . ASP A 1 90 ? -10.927 -12.534 12.871 1.00 92.31 90 ASP A O 1
ATOM 687 N N . THR A 1 91 ? -9.655 -12.821 11.053 1.00 92.62 91 THR A N 1
ATOM 688 C CA . THR A 1 91 ? -8.891 -11.577 11.244 1.00 92.62 91 THR A CA 1
ATOM 689 C C . THR A 1 91 ? -9.751 -10.325 11.030 1.00 92.62 91 THR A C 1
ATOM 691 O O . THR A 1 91 ? -9.542 -9.310 11.701 1.00 92.62 91 THR A O 1
ATOM 694 N N . VAL A 1 92 ? -10.738 -10.374 10.127 1.00 93.38 92 VAL A N 1
ATOM 695 C CA . VAL A 1 92 ? -11.700 -9.273 9.944 1.00 93.38 92 VAL A CA 1
ATOM 696 C C . VAL A 1 92 ? -12.554 -9.077 11.196 1.00 93.38 92 VAL A C 1
ATOM 698 O O . VAL A 1 92 ? -12.718 -7.936 11.629 1.00 93.38 92 VAL A O 1
ATOM 701 N N . ASP A 1 93 ? -13.029 -10.157 11.816 1.00 91.75 93 ASP A N 1
ATOM 702 C CA . ASP A 1 93 ? -13.801 -10.082 13.061 1.00 91.75 93 ASP A CA 1
ATOM 703 C C . ASP A 1 93 ? -12.968 -9.459 14.194 1.00 91.75 93 ASP A C 1
ATOM 705 O O . ASP A 1 93 ? -13.425 -8.534 14.868 1.00 91.75 93 ASP A O 1
ATOM 709 N N . VAL A 1 94 ? -11.695 -9.858 14.334 1.00 94.00 94 VAL A N 1
ATOM 710 C CA . VAL A 1 94 ? -10.760 -9.257 15.308 1.00 94.00 94 VAL A CA 1
ATOM 711 C C . VAL A 1 94 ? -10.555 -7.760 15.057 1.00 94.00 94 VAL A C 1
ATOM 713 O O . VAL A 1 94 ? -10.508 -6.967 16.003 1.00 94.00 94 VAL A O 1
ATOM 716 N N . LEU A 1 95 ? -10.437 -7.352 13.790 1.00 94.12 95 LEU A N 1
ATOM 717 C CA . LEU A 1 95 ? -10.317 -5.943 13.423 1.00 94.12 95 LEU A CA 1
ATOM 718 C C . LEU A 1 95 ? -11.574 -5.162 13.816 1.00 94.12 95 LEU A C 1
ATOM 720 O O . LEU A 1 95 ? -11.462 -4.095 14.423 1.00 94.12 95 LEU A O 1
ATOM 724 N N . ILE A 1 96 ? -12.760 -5.690 13.503 1.00 92.31 96 ILE A N 1
ATOM 725 C CA . ILE A 1 96 ? -14.041 -5.061 13.845 1.00 92.31 96 ILE A CA 1
ATOM 726 C C . ILE A 1 96 ? -14.168 -4.915 15.366 1.00 92.31 96 ILE A C 1
ATOM 728 O O . ILE A 1 96 ? -14.477 -3.826 15.854 1.00 92.31 96 ILE A O 1
ATOM 732 N N . ASP A 1 97 ? -13.853 -5.962 16.126 1.00 92.00 97 ASP A N 1
ATOM 733 C CA . ASP A 1 97 ? -13.899 -5.938 17.589 1.00 92.00 97 ASP A CA 1
ATOM 734 C C . ASP A 1 97 ? -12.921 -4.924 18.196 1.00 92.00 97 ASP A C 1
ATOM 736 O O . ASP A 1 97 ? -13.261 -4.223 19.159 1.00 92.00 97 ASP A O 1
ATOM 740 N N . ARG A 1 98 ? -11.721 -4.764 17.621 1.00 94.56 98 ARG A N 1
ATOM 741 C CA . ARG A 1 98 ? -10.760 -3.739 18.063 1.00 94.56 98 ARG A CA 1
ATOM 742 C C . ARG A 1 98 ? -11.279 -2.324 17.818 1.00 94.56 98 ARG A C 1
ATOM 744 O O . ARG A 1 98 ? -11.184 -1.473 18.706 1.00 94.56 98 ARG A O 1
ATOM 751 N N . VAL A 1 99 ? -11.877 -2.082 16.652 1.00 93.06 99 VAL A N 1
ATOM 752 C CA . VAL A 1 99 ? -12.490 -0.786 16.330 1.00 93.06 99 VAL A CA 1
ATOM 753 C C . VAL A 1 99 ? -13.671 -0.479 17.257 1.00 93.06 99 VAL A C 1
ATOM 755 O O . VAL A 1 99 ? -13.847 0.669 17.659 1.00 93.06 99 VAL A O 1
ATOM 758 N N . ARG A 1 100 ? -14.452 -1.491 17.653 1.00 89.88 100 ARG A N 1
ATOM 759 C CA . ARG A 1 100 ? -15.584 -1.350 18.591 1.00 89.88 100 ARG A CA 1
ATOM 760 C C . ARG A 1 100 ? -15.159 -1.054 20.018 1.00 89.88 100 ARG A C 1
ATOM 762 O O . ARG A 1 100 ? -15.772 -0.229 20.689 1.00 89.88 100 ARG A O 1
ATOM 769 N N . SER A 1 101 ? -14.154 -1.778 20.493 1.00 91.88 101 SER A N 1
ATOM 770 C CA . SER A 1 101 ? -13.688 -1.700 21.878 1.00 91.88 101 SER A CA 1
ATOM 771 C C . SER A 1 101 ? -12.859 -0.448 22.161 1.00 91.88 101 SER A C 1
ATOM 773 O O . SER A 1 101 ? -12.714 -0.079 23.326 1.00 91.88 101 SER A O 1
ATOM 775 N N . THR A 1 102 ? -12.367 0.237 21.121 1.00 94.00 102 THR A N 1
ATOM 776 C CA . THR A 1 102 ? -11.546 1.442 21.269 1.00 94.00 102 THR A CA 1
ATOM 777 C C . THR A 1 102 ? -12.371 2.718 21.053 1.00 94.00 102 THR A C 1
ATOM 779 O O . THR A 1 102 ? -12.820 2.981 19.932 1.00 94.00 102 THR A O 1
ATOM 782 N N . PRO A 1 103 ? -12.558 3.562 22.088 1.00 93.44 103 PRO A N 1
ATOM 783 C CA . PRO A 1 103 ? -13.303 4.812 21.960 1.00 93.44 103 PRO A CA 1
ATOM 784 C C . PRO A 1 103 ? -12.747 5.721 20.857 1.00 93.44 103 PRO A C 1
ATOM 786 O O . PRO A 1 103 ? -11.542 5.932 20.758 1.00 93.44 103 PRO A O 1
ATOM 789 N N . GLY A 1 104 ? -13.632 6.273 20.024 1.00 92.00 104 GLY A N 1
ATOM 790 C CA . GLY A 1 104 ? -13.270 7.216 18.959 1.00 92.00 104 GLY A CA 1
ATOM 791 C C . GLY A 1 104 ? -12.616 6.596 17.719 1.00 92.00 104 GLY A C 1
ATOM 792 O O . GLY A 1 104 ? -12.524 7.274 16.700 1.00 92.00 104 GLY A O 1
ATOM 793 N N . MET A 1 105 ? -12.236 5.313 17.740 1.00 93.94 105 MET A N 1
ATOM 794 C CA . MET A 1 105 ? -11.529 4.676 16.621 1.00 93.94 105 MET A CA 1
ATOM 795 C C . MET A 1 105 ? -12.364 4.645 15.335 1.00 93.94 105 MET A C 1
ATOM 797 O O . MET A 1 105 ? -11.858 4.956 14.257 1.0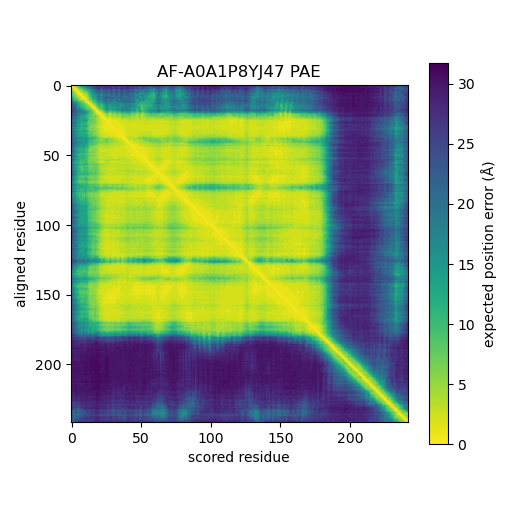0 93.94 105 MET A O 1
ATOM 801 N N . LEU A 1 106 ? -13.661 4.344 15.451 1.00 91.94 106 LEU A N 1
ATOM 802 C CA . LEU A 1 106 ? -14.584 4.389 14.317 1.00 91.94 106 LEU A CA 1
ATOM 803 C C . LEU A 1 106 ? -14.716 5.805 13.736 1.00 91.94 106 LEU A C 1
ATOM 805 O O . LEU A 1 106 ? -14.738 5.959 12.520 1.00 91.94 106 LEU A O 1
ATOM 809 N N . ALA A 1 107 ? -14.767 6.836 14.584 1.00 91.88 107 ALA A N 1
ATOM 810 C CA . ALA A 1 107 ? -14.845 8.224 14.128 1.00 91.88 107 ALA A CA 1
ATOM 811 C C . ALA A 1 107 ? -13.567 8.644 13.383 1.00 91.88 107 ALA A C 1
ATOM 813 O O . ALA A 1 107 ? -13.651 9.321 12.362 1.00 91.88 107 ALA A O 1
ATOM 814 N N . THR A 1 108 ? -12.398 8.187 13.843 1.00 93.94 108 THR A N 1
ATOM 815 C CA . THR A 1 108 ? -11.114 8.384 13.153 1.00 93.94 108 THR A CA 1
ATOM 816 C C . THR A 1 108 ? -11.092 7.707 11.780 1.00 93.94 108 THR A C 1
ATOM 818 O O . THR A 1 108 ? -10.666 8.318 10.803 1.00 93.94 108 THR A O 1
ATOM 821 N N . LEU A 1 109 ? -11.604 6.476 11.675 1.00 93.06 109 LEU A N 1
ATOM 822 C CA . LEU A 1 109 ? -11.739 5.786 10.386 1.00 93.06 109 LEU A CA 1
ATOM 823 C C . LEU A 1 109 ? -12.712 6.510 9.452 1.00 93.06 109 LEU A C 1
ATOM 825 O O . LEU A 1 109 ? -12.399 6.732 8.284 1.00 93.06 109 LEU A O 1
ATOM 829 N N . ALA A 1 110 ? -13.865 6.929 9.976 1.00 90.62 110 ALA A N 1
ATOM 830 C CA . ALA A 1 110 ? -14.876 7.666 9.225 1.00 90.62 110 ALA A CA 1
ATOM 831 C C . ALA A 1 110 ? -14.382 9.047 8.752 1.00 90.62 110 ALA A C 1
ATOM 833 O O . ALA A 1 110 ? -14.842 9.534 7.723 1.00 90.62 110 ALA A O 1
ATOM 834 N N . SER A 1 111 ? -13.422 9.664 9.453 1.00 92.25 111 SER A N 1
ATOM 835 C CA . SER A 1 111 ? -12.783 10.916 9.024 1.00 92.25 111 SER A CA 1
ATOM 836 C C . SER A 1 111 ? -11.674 10.723 7.981 1.00 92.25 111 SER A C 1
ATOM 838 O O . SER A 1 111 ? -11.063 11.699 7.549 1.00 92.25 111 SER A O 1
ATOM 840 N N . GLY A 1 112 ? -11.411 9.482 7.553 1.00 91.38 112 GLY A N 1
ATOM 841 C CA . GLY A 1 112 ? -10.423 9.159 6.522 1.00 91.38 112 GLY A CA 1
ATOM 842 C C . GLY A 1 112 ? -9.021 8.849 7.048 1.00 91.38 112 GLY A C 1
ATOM 843 O O . GLY A 1 112 ? -8.099 8.657 6.254 1.00 91.38 112 GLY A O 1
ATOM 844 N N . THR A 1 113 ? -8.843 8.766 8.368 1.00 93.38 113 THR A N 1
ATOM 845 C CA . THR A 1 113 ? -7.557 8.427 8.988 1.00 93.38 113 THR A CA 1
ATOM 846 C C . THR A 1 113 ? -7.555 6.973 9.443 1.00 93.38 113 THR A C 1
ATOM 848 O O . THR A 1 113 ? -8.520 6.502 10.031 1.00 93.38 113 THR A O 1
ATOM 851 N N . VAL A 1 114 ? -6.458 6.246 9.221 1.00 94.81 114 VAL A N 1
ATOM 852 C CA . VAL A 1 114 ? -6.315 4.873 9.732 1.00 94.81 114 VAL A CA 1
ATOM 853 C C . VAL A 1 114 ? -5.465 4.891 11.009 1.00 94.81 114 VAL A C 1
ATOM 855 O O . VAL A 1 114 ? -4.276 5.218 10.925 1.00 94.81 114 VAL A O 1
ATOM 858 N N . PRO A 1 115 ? -6.045 4.550 12.177 1.00 94.94 115 PRO A N 1
ATOM 859 C CA . PRO A 1 115 ? -5.329 4.464 13.448 1.00 94.94 115 PRO A CA 1
ATOM 860 C C . PRO A 1 115 ? -4.158 3.481 13.372 1.00 94.94 115 PRO A C 1
ATOM 862 O O . PRO A 1 115 ? -4.307 2.355 12.897 1.00 94.94 115 PRO A O 1
ATOM 865 N N . ILE A 1 116 ? -2.992 3.904 13.854 1.00 94.06 116 ILE A N 1
ATOM 866 C CA . ILE A 1 116 ? -1.741 3.125 13.838 1.00 94.06 116 ILE A CA 1
ATOM 867 C C . ILE A 1 116 ? -1.837 1.829 14.652 1.00 94.06 116 ILE A C 1
ATOM 869 O O . ILE A 1 116 ? -1.135 0.861 14.369 1.00 94.06 116 ILE A O 1
ATOM 873 N N . GLU A 1 117 ? -2.749 1.785 15.618 1.00 93.25 117 GLU A N 1
ATOM 874 C CA . GLU A 1 117 ? -3.077 0.635 16.462 1.00 93.25 117 GLU A CA 1
ATOM 875 C C . GLU A 1 117 ? -3.694 -0.537 15.678 1.00 93.25 117 GLU A C 1
ATOM 877 O O . GLU A 1 117 ? -3.822 -1.634 16.218 1.00 93.25 117 GLU A O 1
ATOM 882 N N . LEU A 1 118 ? -4.088 -0.318 14.418 1.00 94.88 118 LEU A N 1
ATOM 883 C CA . LEU A 1 118 ? -4.523 -1.368 13.489 1.00 94.88 118 LEU A CA 1
ATOM 884 C C . LEU A 1 118 ? -3.373 -1.909 12.623 1.00 94.88 118 LEU A C 1
ATOM 886 O O . LEU A 1 118 ? -3.584 -2.768 11.768 1.00 94.88 118 LEU A O 1
ATOM 890 N N . GLY A 1 119 ? -2.160 -1.384 12.800 1.00 93.44 119 GLY A N 1
ATOM 891 C CA . GLY A 1 119 ? -0.984 -1.709 12.000 1.00 93.44 119 GLY A CA 1
ATOM 892 C C . GLY A 1 119 ? -0.597 -3.183 12.011 1.00 93.44 119 GLY A C 1
ATOM 893 O O . GLY A 1 119 ? -0.240 -3.719 10.968 1.00 93.44 119 GLY A O 1
ATOM 894 N N . ASP A 1 120 ? -0.705 -3.839 13.162 1.00 92.62 120 ASP A N 1
ATOM 895 C CA . ASP A 1 120 ? -0.435 -5.270 13.346 1.00 92.62 120 ASP A CA 1
ATOM 896 C C . ASP A 1 120 ? -1.392 -6.171 12.554 1.00 92.62 120 ASP A C 1
ATOM 898 O O . ASP A 1 120 ? -0.993 -7.249 12.129 1.00 92.62 120 ASP A O 1
ATOM 902 N N . LEU A 1 121 ? -2.629 -5.724 12.325 1.00 93.19 121 LEU A N 1
ATOM 903 C CA . LEU A 1 121 ? -3.626 -6.459 11.542 1.00 93.19 121 LEU A CA 1
ATOM 904 C C . LEU A 1 121 ? -3.544 -6.121 10.046 1.00 93.19 121 LEU A C 1
ATOM 906 O O . LEU A 1 121 ? -3.764 -6.973 9.188 1.00 93.19 121 LEU A O 1
ATOM 910 N N . LEU A 1 122 ? -3.250 -4.862 9.711 1.00 94.25 122 LEU A N 1
ATOM 911 C CA . LEU A 1 122 ? -3.351 -4.347 8.343 1.00 94.25 122 LEU A CA 1
ATOM 912 C C . LEU A 1 122 ? -2.041 -4.382 7.558 1.00 94.25 122 LEU A C 1
ATOM 914 O O . LEU A 1 122 ? -2.084 -4.386 6.328 1.00 94.25 122 LEU A O 1
ATOM 918 N N . LEU A 1 123 ? -0.880 -4.428 8.206 1.00 92.81 123 LEU A N 1
ATOM 919 C CA . LEU A 1 123 ? 0.402 -4.590 7.516 1.00 92.81 123 LEU A CA 1
ATOM 920 C C . LEU A 1 123 ? 0.793 -6.059 7.423 1.00 92.81 123 LEU A C 1
ATOM 922 O O . LEU A 1 123 ? 0.395 -6.850 8.272 1.00 92.81 123 LEU A O 1
ATOM 926 N N . PRO A 1 124 ? 1.555 -6.447 6.390 1.00 87.50 124 PRO A N 1
ATOM 927 C CA . PRO A 1 124 ? 2.020 -7.818 6.259 1.00 87.50 124 PRO A CA 1
ATOM 928 C C . PRO A 1 124 ? 2.945 -8.168 7.426 1.00 87.50 124 PRO A C 1
ATOM 930 O O . PRO A 1 124 ? 3.965 -7.503 7.637 1.00 87.50 124 PRO A O 1
ATOM 933 N N . THR A 1 125 ? 2.571 -9.206 8.171 1.00 80.62 125 THR A N 1
ATOM 934 C CA . THR A 1 125 ? 3.325 -9.718 9.324 1.00 80.62 125 THR A CA 1
ATOM 935 C C . THR A 1 125 ? 4.158 -10.937 8.946 1.00 80.62 125 THR A C 1
ATOM 937 O O . THR A 1 125 ? 5.263 -11.117 9.459 1.00 80.62 125 THR A O 1
ATOM 940 N N . GLU A 1 126 ? 3.674 -11.729 7.986 1.00 76.12 126 GLU A N 1
ATOM 941 C CA . GLU A 1 126 ? 4.333 -12.934 7.495 1.00 76.12 126 GLU A CA 1
ATOM 942 C C . GLU A 1 126 ? 4.993 -12.725 6.124 1.00 76.12 126 GLU A C 1
ATOM 944 O O . GLU A 1 126 ? 4.512 -11.988 5.257 1.00 76.12 126 GLU A O 1
ATOM 949 N N . SER A 1 127 ? 6.069 -13.474 5.872 1.00 66.81 127 SER A N 1
ATOM 950 C CA . SER A 1 127 ? 6.870 -13.434 4.638 1.00 66.81 127 SER A CA 1
ATOM 951 C C . SER A 1 127 ? 6.163 -13.961 3.372 1.00 66.81 127 SER A C 1
ATOM 953 O O . SER A 1 127 ? 6.796 -14.080 2.328 1.00 66.81 127 SER A O 1
ATOM 955 N N . GLY A 1 128 ? 4.856 -14.234 3.421 1.00 80.75 128 GLY A N 1
ATOM 956 C CA . GLY A 1 128 ? 4.051 -14.686 2.276 1.00 80.75 128 GLY A CA 1
ATOM 957 C C . GLY A 1 128 ? 2.791 -13.861 2.007 1.00 80.75 128 GLY A C 1
ATOM 958 O O . GLY A 1 128 ? 1.966 -14.257 1.180 1.00 80.75 128 GLY A O 1
ATOM 959 N N . GLU A 1 129 ? 2.590 -12.755 2.722 1.00 89.19 129 GLU A N 1
ATOM 960 C CA . GLU A 1 129 ? 1.439 -11.870 2.504 1.00 89.19 129 GLU A CA 1
ATOM 961 C C . GLU A 1 129 ? 1.654 -10.879 1.356 1.00 89.19 129 GLU A C 1
ATOM 963 O O . GLU A 1 129 ? 0.675 -10.401 0.783 1.00 89.19 129 GLU A O 1
ATOM 968 N N . LEU A 1 130 ? 2.917 -10.595 1.019 1.00 93.31 130 LEU A N 1
ATOM 969 C CA . LEU A 1 130 ? 3.318 -9.796 -0.136 1.00 93.31 130 LEU A CA 1
ATOM 970 C C . LEU A 1 130 ? 3.852 -10.698 -1.250 1.00 93.31 130 LEU A C 1
ATOM 972 O O . LEU A 1 130 ? 4.775 -11.484 -1.040 1.00 93.31 130 LEU A O 1
ATOM 976 N N . ASP A 1 131 ? 3.301 -10.535 -2.446 1.00 94.25 131 ASP A N 1
ATOM 977 C CA . ASP A 1 131 ? 3.692 -11.274 -3.651 1.00 94.25 131 ASP A CA 1
ATOM 978 C C . ASP A 1 131 ? 3.747 -10.294 -4.845 1.00 94.25 131 ASP A C 1
ATOM 980 O O . ASP A 1 131 ? 3.062 -9.266 -4.855 1.00 94.25 131 ASP A O 1
ATOM 984 N N . PHE A 1 132 ? 4.614 -10.561 -5.823 1.00 95.62 132 PHE A N 1
ATOM 985 C CA . PHE A 1 132 ? 4.947 -9.665 -6.923 1.00 95.62 132 PHE A CA 1
ATOM 986 C C . PHE A 1 132 ? 4.861 -10.366 -8.279 1.00 95.62 132 PHE A C 1
ATOM 988 O O . PHE A 1 132 ? 5.325 -11.483 -8.474 1.00 95.62 132 PHE A O 1
ATOM 995 N N . GLY A 1 133 ? 4.347 -9.651 -9.273 1.00 95.75 133 GLY A N 1
ATOM 996 C CA . GLY A 1 133 ? 4.328 -10.090 -10.663 1.00 95.75 133 GLY A CA 1
ATOM 997 C C . GLY A 1 133 ? 4.835 -8.994 -11.586 1.00 95.75 133 GLY A C 1
ATOM 998 O O . GLY A 1 133 ? 4.609 -7.809 -11.350 1.00 95.75 133 GLY A O 1
ATOM 999 N N . CYS A 1 134 ? 5.517 -9.365 -12.665 1.00 96.56 134 CYS A N 1
ATOM 1000 C CA . CYS A 1 134 ? 5.830 -8.423 -13.731 1.00 96.56 134 CYS A CA 1
ATOM 1001 C C . CYS A 1 134 ? 6.004 -9.139 -15.068 1.00 96.56 134 CYS A C 1
ATOM 1003 O O . CYS A 1 134 ? 6.471 -10.273 -15.109 1.00 96.56 134 CYS A O 1
ATOM 1005 N N . THR A 1 135 ? 5.666 -8.463 -16.165 1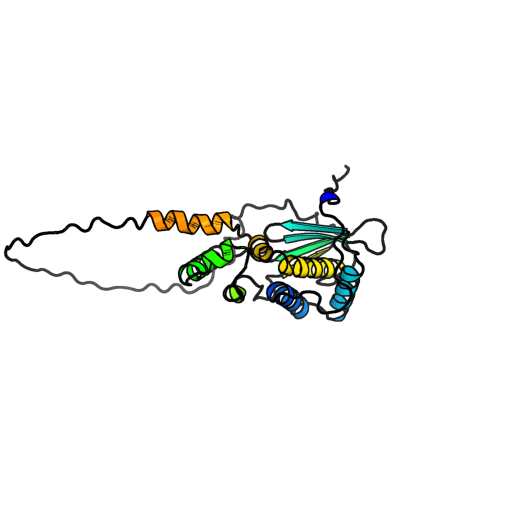.00 95.69 135 THR A N 1
ATOM 1006 C CA . THR A 1 135 ? 5.914 -8.959 -17.528 1.00 95.69 135 THR A CA 1
ATOM 1007 C C . THR A 1 135 ? 7.353 -8.744 -18.010 1.00 95.69 135 THR A C 1
ATOM 1009 O O . THR A 1 135 ? 7.670 -9.076 -19.149 1.00 95.69 135 THR A O 1
ATOM 1012 N N . CYS A 1 136 ? 8.234 -8.174 -17.182 1.00 94.81 136 CYS A N 1
ATOM 1013 C CA . CYS A 1 136 ? 9.634 -7.969 -17.543 1.00 94.81 136 CYS A CA 1
ATOM 1014 C C . CYS A 1 136 ? 10.454 -9.269 -17.465 1.00 94.81 136 CYS A C 1
ATOM 1016 O O . CYS A 1 136 ? 10.144 -10.125 -16.641 1.00 94.81 136 CYS A O 1
ATOM 1018 N N . PRO A 1 137 ? 11.559 -9.388 -18.224 1.00 93.06 137 PRO A N 1
ATOM 1019 C CA . PRO A 1 137 ? 12.412 -10.582 -18.208 1.00 93.06 137 PRO A CA 1
ATOM 1020 C C . PRO A 1 137 ? 13.266 -10.732 -16.931 1.00 93.06 137 PRO A C 1
ATOM 1022 O O . PRO A 1 137 ? 14.051 -11.670 -16.820 1.00 93.06 137 PRO A O 1
ATOM 1025 N N . ASP A 1 138 ? 13.158 -9.804 -15.975 1.00 91.56 138 ASP A N 1
ATOM 1026 C CA . ASP A 1 138 ? 13.883 -9.869 -14.706 1.00 91.56 138 ASP A CA 1
ATOM 1027 C C . ASP A 1 138 ? 13.228 -10.889 -13.761 1.00 91.56 138 ASP A C 1
ATOM 1029 O O . ASP A 1 138 ? 12.109 -10.676 -13.302 1.00 91.56 138 ASP A O 1
ATOM 1033 N N . GLN A 1 139 ? 13.963 -11.953 -13.425 1.00 86.69 139 GLN A N 1
ATOM 1034 C CA . GLN A 1 139 ? 13.549 -13.015 -12.493 1.00 86.69 139 GLN A CA 1
ATOM 1035 C C . GLN A 1 139 ? 13.648 -12.604 -11.008 1.00 86.69 139 GLN A C 1
ATOM 1037 O O . GLN A 1 139 ? 13.549 -13.436 -10.109 1.00 86.69 139 GLN A O 1
ATOM 1042 N N . GLY A 1 140 ? 13.914 -11.327 -10.726 1.00 88.56 140 GLY A N 1
ATOM 1043 C CA . GLY A 1 140 ? 13.953 -10.792 -9.370 1.00 88.56 140 GLY A CA 1
ATOM 1044 C C . GLY A 1 140 ? 12.602 -10.741 -8.676 1.00 88.56 140 GLY A C 1
ATOM 1045 O O . GLY A 1 140 ? 11.580 -10.468 -9.302 1.00 88.56 140 GLY A O 1
ATOM 1046 N N . TRP A 1 141 ? 12.637 -10.879 -7.351 1.00 89.50 141 TRP A N 1
ATOM 1047 C CA . TRP A 1 141 ? 11.454 -10.854 -6.503 1.00 89.50 141 TRP A CA 1
ATOM 1048 C C . TRP A 1 141 ? 11.613 -9.872 -5.331 1.00 89.50 141 TRP A C 1
ATOM 1050 O O . TRP A 1 141 ? 12.349 -10.174 -4.393 1.00 89.50 141 TRP A O 1
ATOM 1060 N N . PRO A 1 142 ? 10.964 -8.693 -5.365 1.00 94.44 142 PRO A N 1
ATOM 1061 C CA . PRO A 1 142 ? 10.363 -8.043 -6.531 1.00 94.44 142 PRO A CA 1
ATOM 1062 C C . PRO A 1 142 ? 11.405 -7.650 -7.594 1.00 94.44 142 PRO A C 1
ATOM 1064 O O . PRO A 1 142 ? 12.583 -7.410 -7.306 1.00 94.44 142 PRO A O 1
ATOM 1067 N N . CYS A 1 143 ? 10.959 -7.497 -8.841 1.00 95.88 143 CYS A N 1
ATOM 1068 C CA . CYS A 1 143 ? 11.737 -6.803 -9.864 1.00 95.88 143 CYS A CA 1
ATOM 1069 C C . CYS A 1 143 ? 11.686 -5.278 -9.639 1.00 95.88 143 CYS A C 1
ATOM 1071 O O . CYS A 1 143 ? 10.845 -4.765 -8.893 1.00 95.88 143 CYS A O 1
ATOM 1073 N N . LYS A 1 144 ? 12.540 -4.516 -10.340 1.00 95.00 144 LYS A N 1
ATOM 1074 C CA . LYS A 1 144 ? 12.569 -3.044 -10.204 1.00 95.00 144 LYS A CA 1
ATOM 1075 C C . LYS A 1 144 ? 11.217 -2.374 -10.506 1.00 95.00 144 LYS A C 1
ATOM 1077 O O . LYS A 1 144 ? 10.890 -1.370 -9.884 1.00 95.00 144 LYS A O 1
ATOM 1082 N N . HIS A 1 145 ? 10.425 -2.922 -11.433 1.00 96.75 145 HIS A N 1
ATOM 1083 C CA . HIS A 1 145 ? 9.136 -2.342 -11.824 1.00 96.75 145 HIS A CA 1
ATOM 1084 C C . HIS A 1 145 ? 8.066 -2.567 -10.749 1.00 96.75 145 HIS A C 1
ATOM 1086 O O . HIS A 1 145 ? 7.376 -1.626 -10.375 1.00 96.75 145 HIS A O 1
ATOM 1092 N N . ALA A 1 146 ? 7.968 -3.784 -10.200 1.00 96.75 146 ALA A N 1
ATOM 1093 C CA . ALA A 1 146 ? 7.049 -4.078 -9.100 1.00 96.75 146 ALA A CA 1
ATOM 1094 C C . ALA A 1 146 ? 7.398 -3.254 -7.852 1.00 96.75 146 ALA A C 1
ATOM 1096 O O . ALA A 1 146 ? 6.516 -2.634 -7.261 1.00 96.75 146 ALA A O 1
ATOM 1097 N N . ALA A 1 147 ? 8.690 -3.139 -7.525 1.00 96.56 147 ALA A N 1
ATOM 1098 C CA . ALA A 1 147 ? 9.148 -2.269 -6.445 1.00 96.56 147 ALA A CA 1
ATOM 1099 C C . ALA A 1 147 ? 8.766 -0.794 -6.679 1.00 96.56 147 ALA A C 1
ATOM 1101 O O . ALA A 1 147 ? 8.359 -0.107 -5.744 1.00 96.56 147 ALA A O 1
ATOM 1102 N N . ALA A 1 148 ? 8.838 -0.304 -7.922 1.00 96.06 148 ALA A N 1
ATOM 1103 C CA . ALA A 1 148 ? 8.424 1.060 -8.247 1.00 96.06 148 ALA A CA 1
ATOM 1104 C C . ALA A 1 148 ? 6.925 1.308 -7.985 1.00 96.06 148 ALA A C 1
ATOM 1106 O O . ALA A 1 148 ? 6.560 2.372 -7.483 1.00 96.06 148 ALA A O 1
ATOM 1107 N N . VAL A 1 149 ? 6.066 0.321 -8.265 1.00 96.75 149 VAL A N 1
ATOM 1108 C CA . VAL A 1 149 ? 4.623 0.397 -7.974 1.00 96.75 149 VAL A CA 1
ATOM 1109 C C . VAL A 1 149 ? 4.353 0.420 -6.466 1.00 96.75 149 VAL A C 1
ATOM 1111 O O . VAL A 1 149 ? 3.531 1.216 -6.008 1.00 96.75 149 VAL A O 1
ATOM 1114 N N . VAL A 1 150 ? 5.069 -0.389 -5.675 1.00 96.12 150 VAL A N 1
ATOM 1115 C CA . VAL A 1 150 ? 4.961 -0.362 -4.201 1.00 96.12 150 VAL A CA 1
ATOM 1116 C C . VAL A 1 150 ? 5.336 1.011 -3.661 1.00 96.12 150 VAL A C 1
ATOM 1118 O O . VAL A 1 150 ? 4.618 1.571 -2.838 1.00 96.12 150 VAL A O 1
ATOM 1121 N N . TYR A 1 151 ? 6.427 1.587 -4.162 1.00 95.69 151 TYR A N 1
ATOM 1122 C CA . TYR A 1 151 ? 6.873 2.915 -3.765 1.00 95.69 151 TYR A CA 1
ATOM 1123 C C . TYR A 1 151 ? 5.814 3.994 -4.031 1.00 95.69 151 TYR A C 1
ATOM 1125 O O . TYR A 1 151 ? 5.504 4.774 -3.130 1.00 95.69 151 TYR A O 1
ATOM 1133 N N . LEU A 1 152 ? 5.203 4.023 -5.220 1.00 95.12 152 LEU A N 1
ATOM 1134 C CA . LEU A 1 152 ? 4.109 4.967 -5.483 1.00 95.12 152 LEU A CA 1
ATOM 1135 C C . LEU A 1 152 ? 2.865 4.688 -4.640 1.00 95.12 152 LEU A C 1
ATOM 1137 O O . LEU A 1 152 ? 2.193 5.624 -4.216 1.00 95.12 152 LEU A O 1
ATOM 1141 N N . THR A 1 153 ? 2.581 3.425 -4.335 1.00 95.44 153 THR A N 1
ATOM 1142 C CA . THR A 1 153 ? 1.462 3.091 -3.445 1.00 95.44 153 THR A CA 1
ATOM 1143 C C . THR A 1 153 ? 1.726 3.550 -2.014 1.00 95.44 153 THR A C 1
ATOM 1145 O O . THR A 1 153 ? 0.817 4.027 -1.345 1.00 95.44 153 THR A O 1
ATOM 1148 N N . ALA A 1 154 ? 2.975 3.505 -1.555 1.00 94.75 154 ALA A N 1
ATOM 1149 C CA . ALA A 1 154 ? 3.356 4.066 -0.267 1.00 94.75 154 ALA A CA 1
ATOM 1150 C C . ALA A 1 154 ? 3.148 5.589 -0.208 1.00 94.75 154 ALA A C 1
ATOM 1152 O O . ALA A 1 154 ? 2.687 6.092 0.809 1.00 94.75 154 ALA A O 1
ATOM 1153 N N . GLN A 1 155 ? 3.404 6.316 -1.302 1.00 92.62 155 GLN A N 1
ATOM 1154 C CA . GLN A 1 155 ? 3.040 7.740 -1.394 1.00 92.62 155 GLN A CA 1
ATOM 1155 C C . GLN A 1 155 ? 1.534 7.956 -1.412 1.00 92.62 155 GLN A C 1
ATOM 1157 O O . GLN A 1 155 ? 1.039 8.915 -0.828 1.00 92.62 155 GLN A O 1
ATOM 1162 N N . ARG A 1 156 ? 0.790 7.058 -2.061 1.00 93.31 156 ARG A N 1
ATOM 1163 C CA . ARG A 1 156 ? -0.669 7.109 -2.041 1.00 93.31 156 ARG A CA 1
ATOM 1164 C C . ARG A 1 156 ? -1.220 6.941 -0.627 1.00 93.31 156 ARG A C 1
ATOM 1166 O O . ARG A 1 156 ? -2.165 7.632 -0.283 1.00 93.31 156 ARG A O 1
ATOM 1173 N N . LEU A 1 157 ? -0.604 6.097 0.199 1.00 93.81 157 LEU A N 1
ATOM 1174 C CA . LEU A 1 157 ? -0.968 5.944 1.612 1.00 93.81 157 LEU A CA 1
ATOM 1175 C C . LEU A 1 157 ? -0.698 7.199 2.453 1.00 93.81 157 LEU A C 1
ATOM 1177 O O . LEU A 1 157 ? -1.347 7.372 3.480 1.00 93.81 157 LEU A O 1
ATOM 1181 N N . ASP A 1 158 ? 0.223 8.073 2.036 1.00 91.31 158 ASP A N 1
ATOM 1182 C CA . ASP A 1 158 ? 0.463 9.339 2.738 1.00 91.31 158 ASP A CA 1
ATOM 1183 C C . ASP A 1 158 ? -0.708 10.314 2.588 1.00 91.31 158 ASP A C 1
ATOM 1185 O O . ASP A 1 158 ? -0.983 11.082 3.507 1.00 91.31 158 ASP A O 1
ATOM 1189 N N . THR A 1 159 ? -1.379 10.300 1.434 1.00 91.00 159 THR A N 1
ATOM 1190 C CA . THR A 1 159 ? -2.502 11.199 1.133 1.00 91.00 159 THR A CA 1
ATOM 1191 C C . THR A 1 159 ? -3.858 10.548 1.368 1.00 91.00 159 THR A C 1
ATOM 1193 O O . THR A 1 159 ? -4.797 11.225 1.772 1.00 91.00 159 THR A O 1
ATOM 1196 N N . GLU A 1 160 ? -3.963 9.237 1.153 1.00 93.69 160 GLU A N 1
ATOM 1197 C CA . GLU A 1 160 ? -5.193 8.456 1.286 1.00 93.69 160 GLU A CA 1
ATOM 1198 C C . GLU A 1 160 ? -4.940 7.175 2.101 1.00 93.69 160 GLU A C 1
ATOM 1200 O O . GLU A 1 160 ? -4.810 6.085 1.536 1.00 93.69 160 GLU A O 1
ATOM 1205 N N . PRO A 1 161 ? -4.895 7.270 3.445 1.00 93.88 161 PRO A N 1
ATOM 1206 C CA . PRO A 1 161 ? -4.592 6.132 4.313 1.00 93.88 161 PRO A CA 1
ATOM 1207 C C . PRO A 1 161 ? -5.575 4.964 4.170 1.00 93.88 161 PRO A C 1
ATOM 1209 O O . PRO A 1 161 ? -5.165 3.810 4.269 1.00 93.88 161 PRO A O 1
ATOM 1212 N N . LEU A 1 162 ? -6.855 5.238 3.879 1.00 94.38 162 LEU A N 1
ATOM 1213 C CA . LEU A 1 162 ? -7.900 4.215 3.706 1.00 94.38 162 LEU A CA 1
ATOM 1214 C C . LEU A 1 162 ? -7.592 3.197 2.598 1.00 94.38 162 LEU A C 1
ATOM 1216 O O . LEU A 1 162 ? -8.126 2.090 2.620 1.00 94.38 162 LEU A O 1
ATOM 1220 N N . VAL A 1 163 ? -6.688 3.521 1.669 1.00 94.69 163 VAL A N 1
ATOM 1221 C CA . VAL A 1 163 ? -6.197 2.586 0.648 1.00 94.69 163 VAL A CA 1
ATOM 1222 C C . VAL A 1 163 ? -5.680 1.278 1.254 1.00 94.69 163 VAL A C 1
ATOM 1224 O O . VAL A 1 163 ? -5.820 0.232 0.619 1.00 94.69 163 VAL A O 1
ATOM 1227 N N . ILE A 1 164 ? -5.131 1.288 2.476 1.00 95.56 164 ILE A N 1
ATOM 1228 C CA . ILE A 1 164 ? -4.675 0.052 3.127 1.00 95.56 164 ILE A CA 1
ATOM 1229 C C . ILE A 1 164 ? -5.831 -0.917 3.407 1.00 95.56 164 ILE A C 1
ATOM 1231 O O . ILE A 1 164 ? -5.660 -2.125 3.252 1.00 95.56 164 ILE A O 1
ATOM 1235 N N . LEU A 1 165 ? -7.020 -0.402 3.745 1.00 94.69 165 LEU A N 1
ATOM 1236 C CA . LEU A 1 165 ? -8.221 -1.213 3.948 1.00 94.69 165 LEU A CA 1
ATOM 1237 C C . LEU A 1 165 ? -8.642 -1.848 2.625 1.00 94.69 165 LEU A C 1
ATOM 1239 O O . LEU A 1 165 ? -8.811 -3.065 2.560 1.00 94.69 165 LEU A O 1
ATOM 1243 N N . THR A 1 166 ? -8.682 -1.053 1.552 1.00 93.88 166 THR A N 1
ATOM 1244 C CA . THR A 1 166 ? -8.980 -1.547 0.203 1.00 93.88 166 THR A CA 1
ATOM 1245 C C . THR A 1 166 ? -8.014 -2.654 -0.199 1.00 93.88 166 THR A C 1
ATOM 1247 O O . THR A 1 166 ? -8.448 -3.717 -0.631 1.00 93.88 166 THR A O 1
ATOM 1250 N N . LEU A 1 167 ? -6.704 -2.461 -0.008 1.00 94.94 167 LEU A N 1
ATOM 1251 C CA . LEU A 1 167 ? -5.696 -3.487 -0.300 1.00 94.94 167 LEU A CA 1
ATOM 1252 C C . LEU A 1 167 ? -5.914 -4.764 0.510 1.00 94.94 167 LEU A C 1
ATOM 1254 O O . LEU A 1 167 ? -5.716 -5.856 -0.012 1.00 94.94 167 LEU A O 1
ATOM 1258 N N . ARG A 1 168 ? -6.381 -4.638 1.750 1.00 94.81 168 ARG A N 1
ATOM 1259 C CA . ARG A 1 168 ? -6.749 -5.761 2.614 1.00 94.81 168 ARG A CA 1
ATOM 1260 C C . ARG A 1 168 ? -8.114 -6.378 2.309 1.00 94.81 168 ARG A C 1
ATOM 1262 O O . ARG A 1 168 ? -8.519 -7.315 2.992 1.00 94.81 168 ARG A O 1
ATOM 1269 N N . GLY A 1 169 ? -8.779 -5.927 1.246 1.00 92.88 169 GLY A N 1
ATOM 1270 C CA . GLY A 1 169 ? -10.076 -6.440 0.812 1.00 92.88 169 GLY A CA 1
ATOM 1271 C C . GLY A 1 169 ? -11.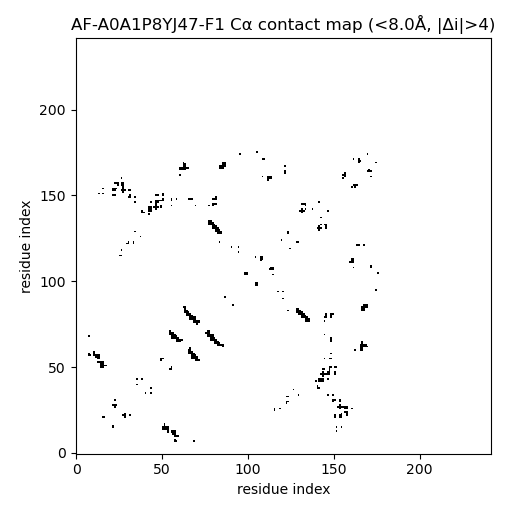246 -5.928 1.646 1.00 92.88 169 GLY A C 1
ATOM 1272 O O . GLY A 1 169 ? -12.335 -6.489 1.564 1.00 92.88 169 GLY A O 1
ATOM 1273 N N . LEU A 1 170 ? -11.024 -4.880 2.437 1.00 92.31 170 LEU A N 1
ATOM 1274 C CA . LEU A 1 170 ? -12.039 -4.232 3.247 1.00 92.31 170 LEU A CA 1
ATOM 1275 C C . LEU A 1 170 ? -12.598 -3.011 2.526 1.00 92.31 170 LEU A C 1
ATOM 1277 O O . LEU A 1 170 ? -11.882 -2.271 1.853 1.00 92.31 170 LEU A O 1
ATOM 1281 N N . ASP A 1 171 ? -13.890 -2.794 2.722 1.00 87.00 171 ASP A N 1
ATOM 1282 C CA . ASP A 1 171 ? -14.605 -1.605 2.288 1.00 87.00 171 ASP A CA 1
ATOM 1283 C C . ASP A 1 171 ? -15.077 -0.842 3.529 1.00 87.00 171 ASP A C 1
ATOM 1285 O O . ASP A 1 171 ? -15.671 -1.438 4.431 1.00 87.00 171 ASP A O 1
ATOM 1289 N N . LEU A 1 172 ? -14.798 0.463 3.590 1.00 85.56 172 LEU A N 1
ATOM 1290 C CA . LEU A 1 172 ? -15.123 1.283 4.758 1.00 85.56 172 LEU A CA 1
ATOM 1291 C C . LEU A 1 172 ? -16.635 1.324 5.000 1.00 85.56 172 LEU A C 1
ATOM 1293 O O . LEU A 1 172 ? -17.066 1.195 6.142 1.00 85.56 172 LEU A O 1
ATOM 1297 N N . ASP A 1 173 ? -17.444 1.416 3.944 1.00 83.50 173 ASP A N 1
ATOM 1298 C CA . ASP A 1 173 ? -18.903 1.438 4.079 1.00 83.50 173 ASP A CA 1
ATOM 1299 C C . ASP A 1 173 ? -19.433 0.105 4.608 1.00 83.50 173 ASP A C 1
ATOM 1301 O O . ASP A 1 173 ? -20.414 0.054 5.351 1.00 83.50 173 ASP A O 1
ATOM 1305 N N . THR A 1 174 ? -18.804 -1.000 4.211 1.00 80.88 174 THR A N 1
ATOM 1306 C CA . THR A 1 174 ? -19.112 -2.334 4.736 1.00 80.88 174 THR A CA 1
ATOM 1307 C C . THR A 1 174 ? -18.687 -2.462 6.198 1.00 80.88 174 THR A C 1
ATOM 1309 O O . THR A 1 174 ? -19.450 -3.005 6.998 1.00 80.88 174 THR A O 1
ATOM 1312 N N . LEU A 1 175 ? -17.523 -1.912 6.567 1.00 82.81 175 LEU A N 1
ATOM 1313 C CA . LEU A 1 175 ? -17.091 -1.840 7.961 1.00 82.81 175 LEU A CA 1
ATOM 1314 C C . LEU A 1 175 ? -18.085 -1.033 8.789 1.00 82.81 175 LEU A C 1
ATOM 1316 O O . LEU A 1 175 ? -18.551 -1.558 9.781 1.00 82.81 175 LEU A O 1
ATOM 1320 N N . ILE A 1 176 ? -18.476 0.176 8.378 1.00 84.00 176 ILE A N 1
ATOM 1321 C CA . ILE A 1 176 ? -19.425 1.023 9.123 1.00 84.00 176 ILE A CA 1
ATOM 1322 C C . ILE A 1 176 ? -20.786 0.326 9.278 1.00 84.00 176 ILE A C 1
ATOM 1324 O O . ILE A 1 176 ? -21.332 0.272 10.380 1.00 84.00 176 ILE A O 1
ATOM 1328 N N . ARG A 1 177 ? -21.312 -0.282 8.206 1.00 82.00 177 ARG A N 1
ATOM 1329 C CA . ARG A 1 177 ? -22.603 -0.991 8.244 1.00 82.00 177 ARG A CA 1
ATOM 1330 C C . ARG A 1 177 ? -22.626 -2.169 9.217 1.00 82.00 177 ARG A C 1
ATOM 1332 O O . ARG A 1 177 ? -23.684 -2.438 9.786 1.00 82.00 177 ARG A O 1
ATOM 1339 N N . SER A 1 178 ? -21.497 -2.847 9.439 1.00 77.00 178 SER A N 1
ATOM 1340 C CA . SER A 1 178 ? -21.434 -3.941 10.417 1.00 77.00 178 SER A CA 1
ATOM 1341 C C . SER A 1 178 ? -21.668 -3.450 11.854 1.00 77.00 178 SER A C 1
ATOM 1343 O O . SER A 1 178 ? -22.156 -4.210 12.689 1.00 77.00 178 SER A O 1
ATOM 1345 N N . PHE A 1 179 ? -21.400 -2.174 12.162 1.00 72.69 179 PHE A N 1
ATOM 1346 C CA . PHE A 1 179 ? -21.730 -1.573 13.462 1.00 72.69 179 PHE A CA 1
ATOM 1347 C C . PHE A 1 179 ? -23.233 -1.293 13.599 1.00 72.69 179 PHE A C 1
ATOM 1349 O O . PHE A 1 179 ? -23.810 -1.533 14.663 1.00 72.69 179 PHE A O 1
ATOM 1356 N N . ASP A 1 180 ? -23.888 -0.839 12.528 1.00 71.31 180 ASP A N 1
ATOM 1357 C CA . ASP A 1 180 ? -25.311 -0.475 12.554 1.00 71.31 180 ASP A CA 1
ATOM 1358 C C . ASP A 1 180 ? -26.241 -1.689 12.695 1.00 71.31 180 ASP A C 1
ATOM 1360 O O . ASP A 1 180 ? -27.276 -1.611 13.373 1.00 71.31 180 ASP A O 1
ATOM 1364 N N . SER A 1 181 ? -25.886 -2.821 12.075 1.00 62.31 181 SER A N 1
ATOM 1365 C CA . SER A 1 181 ? -26.701 -4.044 12.096 1.00 62.31 181 SER A CA 1
ATOM 1366 C C . SER A 1 181 ? -26.758 -4.713 13.470 1.00 62.31 181 SER A C 1
ATOM 1368 O O . SER A 1 181 ? -27.776 -5.309 13.814 1.00 62.31 181 SER A O 1
ATOM 1370 N N . GLU A 1 182 ? -25.711 -4.575 14.284 1.00 54.91 182 GLU A N 1
ATOM 1371 C CA . GLU A 1 182 ? -25.616 -5.214 15.607 1.00 54.91 182 GLU A CA 1
ATOM 1372 C C . GLU A 1 182 ? -25.955 -4.264 16.761 1.00 54.91 182 GLU A C 1
ATOM 1374 O O . GLU A 1 182 ? -26.427 -4.698 17.815 1.00 54.91 182 GLU A O 1
ATOM 1379 N N . GLY A 1 183 ? -25.847 -2.949 16.541 1.00 50.81 183 GLY A N 1
ATOM 1380 C CA . GLY A 1 183 ? -26.455 -1.953 17.424 1.00 50.81 183 GLY A CA 1
ATOM 1381 C C . GLY A 1 183 ? -27.984 -2.068 17.473 1.00 50.81 183 GLY A C 1
ATOM 1382 O O . GLY A 1 183 ? -28.596 -1.777 18.501 1.00 50.81 183 GLY A O 1
ATOM 1383 N N . ARG A 1 184 ? -28.617 -2.565 16.398 1.00 44.75 184 ARG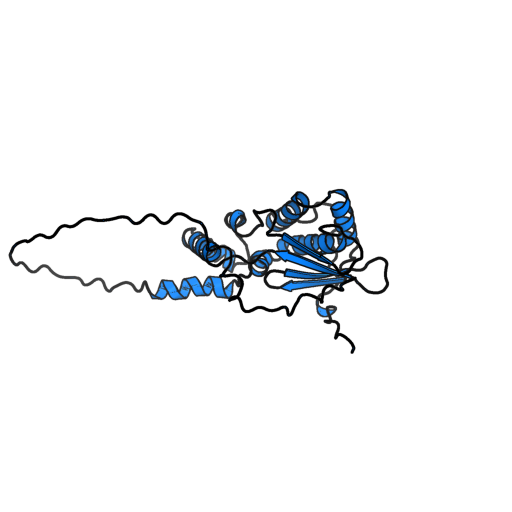 A N 1
ATOM 1384 C CA . ARG A 1 184 ? -30.078 -2.742 16.324 1.00 44.75 184 ARG A CA 1
ATOM 1385 C C . ARG A 1 184 ? -30.600 -3.935 17.125 1.00 44.75 184 ARG A C 1
ATOM 1387 O O . ARG A 1 184 ? -31.742 -3.903 17.580 1.00 44.75 184 ARG A O 1
ATOM 1394 N N . THR A 1 185 ? -29.769 -4.947 17.363 1.00 41.19 185 THR A N 1
ATOM 1395 C CA . THR A 1 185 ? -30.077 -6.071 18.263 1.00 41.19 185 THR A CA 1
ATOM 1396 C C . THR A 1 185 ? -29.943 -5.692 19.739 1.00 41.19 185 THR A C 1
ATOM 1398 O O . THR A 1 185 ? -30.459 -6.405 20.598 1.00 41.19 185 THR A O 1
ATOM 1401 N N . ARG A 1 186 ? -29.335 -4.537 20.050 1.00 45.28 186 ARG A N 1
ATOM 1402 C CA . ARG A 1 186 ? -29.306 -3.942 21.393 1.00 45.28 186 ARG A CA 1
ATOM 1403 C C . ARG A 1 186 ? -30.306 -2.788 21.515 1.00 45.28 186 ARG A C 1
ATOM 1405 O O . ARG A 1 186 ? -29.969 -1.705 21.984 1.00 45.28 186 ARG A O 1
ATOM 1412 N N . SER A 1 187 ? -31.558 -3.025 21.117 1.00 32.25 187 SER A N 1
ATOM 1413 C CA . SER A 1 187 ? -32.667 -2.183 21.578 1.00 32.25 187 SER A CA 1
ATOM 1414 C C . SER A 1 187 ? -32.732 -2.273 23.113 1.00 32.25 187 SER A C 1
ATOM 1416 O O . SER A 1 187 ? -32.682 -3.391 23.642 1.00 32.25 187 SER A O 1
ATOM 1418 N N . PRO A 1 188 ? -32.798 -1.151 23.857 1.00 41.91 188 PRO A N 1
ATOM 1419 C CA . PRO A 1 188 ? -33.001 -1.201 25.296 1.00 41.91 188 PRO A CA 1
ATOM 1420 C C . PRO A 1 188 ? -34.303 -1.955 25.549 1.00 41.91 188 PRO A C 1
ATOM 1422 O O . PRO A 1 188 ? -35.373 -1.507 25.136 1.00 41.91 188 PRO A O 1
ATOM 1425 N N . ARG A 1 189 ? -34.225 -3.113 26.217 1.00 41.00 189 ARG A N 1
ATOM 1426 C CA . ARG A 1 189 ? -35.421 -3.719 26.805 1.00 41.00 189 ARG A CA 1
ATOM 1427 C C . ARG A 1 189 ? -36.114 -2.616 27.614 1.00 41.00 189 ARG A C 1
ATOM 1429 O O . ARG A 1 189 ? -35.423 -1.979 28.415 1.00 41.00 189 ARG A O 1
ATOM 1436 N N . PRO A 1 190 ? -37.424 -2.372 27.428 1.00 40.56 190 PRO A N 1
ATOM 1437 C CA . PRO A 1 190 ? -38.134 -1.473 28.318 1.00 40.56 190 PRO A CA 1
ATOM 1438 C C . PRO A 1 190 ? -37.902 -1.970 29.745 1.00 40.56 190 PRO A C 1
ATOM 1440 O O . PRO A 1 190 ? -38.055 -3.161 30.033 1.00 40.56 190 PRO A O 1
ATOM 1443 N N . ILE A 1 191 ? -37.446 -1.068 30.611 1.00 47.66 191 ILE A N 1
ATOM 1444 C CA . ILE A 1 191 ? -37.339 -1.330 32.040 1.00 47.66 191 ILE A CA 1
ATOM 1445 C C . ILE A 1 191 ? -38.775 -1.517 32.519 1.00 47.66 191 ILE A C 1
ATOM 1447 O O . ILE A 1 191 ? -39.507 -0.549 32.709 1.00 47.66 191 ILE A O 1
ATOM 1451 N N . SER A 1 192 ? -39.204 -2.768 32.659 1.00 40.09 192 SER A N 1
ATOM 1452 C CA . SER A 1 192 ? -40.437 -3.089 33.359 1.00 40.09 192 SER A CA 1
ATOM 1453 C C . SER A 1 192 ? -40.223 -2.729 34.826 1.00 40.09 192 SER A C 1
ATOM 1455 O O . SER A 1 192 ? -39.537 -3.444 35.556 1.00 40.09 192 SER A O 1
ATOM 1457 N N . THR A 1 193 ? -40.775 -1.600 35.262 1.00 42.41 193 THR A N 1
ATOM 1458 C CA . THR A 1 193 ? -40.940 -1.294 36.683 1.00 42.41 193 THR A CA 1
ATOM 1459 C C . THR A 1 193 ? -41.942 -2.285 37.264 1.00 42.41 193 THR A C 1
ATOM 1461 O O . THR A 1 193 ? -43.151 -2.071 37.202 1.00 42.41 193 THR A O 1
ATOM 1464 N N . THR A 1 194 ? -41.446 -3.404 37.788 1.00 38.12 194 THR A N 1
ATOM 1465 C CA . THR A 1 194 ? -42.264 -4.335 38.565 1.00 38.12 194 THR A CA 1
ATOM 1466 C C . THR A 1 194 ? -42.316 -3.843 40.004 1.00 38.12 194 THR A C 1
ATOM 1468 O O . THR A 1 194 ? -41.377 -4.023 40.778 1.00 38.12 194 THR A O 1
ATOM 1471 N N . THR A 1 195 ? -43.435 -3.211 40.346 1.00 41.22 195 THR A N 1
ATOM 1472 C CA . THR A 1 195 ? -43.858 -2.977 41.725 1.00 41.22 195 THR A CA 1
ATOM 1473 C C . THR A 1 195 ? -43.972 -4.310 42.465 1.00 41.22 195 THR A C 1
ATOM 1475 O O . THR A 1 195 ? -44.522 -5.287 41.959 1.00 41.22 195 THR A O 1
ATOM 1478 N N . SER A 1 196 ? -43.423 -4.318 43.675 1.00 41.91 196 SER A N 1
ATOM 1479 C CA . SER A 1 196 ? -43.445 -5.377 44.680 1.00 41.91 196 SER A CA 1
ATOM 1480 C C . SER A 1 196 ? -44.820 -6.028 44.878 1.00 41.91 196 SER A C 1
ATOM 1482 O O . SER A 1 196 ? -45.789 -5.344 45.203 1.00 41.91 196 SER A O 1
ATOM 1484 N N . GLY A 1 197 ? -44.859 -7.360 44.785 1.00 33.44 197 GLY A N 1
ATOM 1485 C CA . GLY A 1 197 ? -45.982 -8.204 45.187 1.00 33.44 197 GLY A CA 1
ATOM 1486 C C . GLY A 1 197 ? -45.475 -9.490 45.842 1.00 33.44 197 GLY A C 1
ATOM 1487 O O . GLY A 1 197 ? -44.818 -10.312 45.212 1.00 33.44 197 GLY A O 1
ATOM 1488 N N . THR A 1 198 ? -45.739 -9.602 47.136 1.00 40.78 198 THR A N 1
ATOM 1489 C CA . THR A 1 198 ? -45.400 -10.664 48.091 1.00 40.78 198 THR A CA 1
ATOM 1490 C C . THR A 1 198 ? -45.976 -12.031 47.690 1.00 40.78 198 THR A C 1
ATOM 1492 O O . THR A 1 198 ? -47.133 -12.096 47.285 1.00 40.78 198 THR A O 1
ATOM 1495 N N . GLY A 1 199 ? -45.236 -13.136 47.885 1.00 31.50 199 GLY A N 1
ATOM 1496 C CA . GLY A 1 199 ? -45.839 -14.481 47.831 1.00 31.50 199 GLY A CA 1
ATOM 1497 C C . GLY A 1 199 ? -44.896 -15.683 47.664 1.00 31.50 199 GLY A C 1
ATOM 1498 O O . GLY A 1 199 ? -44.660 -16.133 46.553 1.00 31.50 199 GLY A O 1
ATOM 1499 N N . SER A 1 200 ? -44.429 -16.233 48.791 1.00 35.25 200 SER A N 1
ATOM 1500 C CA . SER A 1 200 ? -44.400 -17.678 49.132 1.00 35.25 200 SER A CA 1
ATOM 1501 C C . SER A 1 200 ? -43.920 -18.762 48.130 1.00 35.25 200 SER A C 1
ATOM 1503 O O . SER A 1 200 ? -44.638 -19.178 47.233 1.00 35.25 200 SER A O 1
ATOM 1505 N N . SER A 1 201 ? -42.755 -19.342 48.472 1.00 34.28 201 SER A N 1
ATOM 1506 C CA . SER A 1 201 ? -42.432 -20.785 48.634 1.00 34.28 201 SER A CA 1
ATOM 1507 C C . SER A 1 201 ? -42.758 -21.831 47.542 1.00 34.28 201 SER A C 1
ATOM 1509 O O . SER A 1 201 ? -43.923 -22.102 47.284 1.00 34.28 201 SER A O 1
ATOM 1511 N N . CYS A 1 202 ? -41.750 -22.606 47.090 1.00 29.69 202 CYS A N 1
ATOM 1512 C CA . CYS A 1 202 ? -41.454 -23.995 47.534 1.00 29.69 202 CYS A CA 1
ATOM 1513 C C . CYS A 1 202 ? -40.517 -24.779 46.570 1.00 29.69 202 CYS A C 1
ATOM 151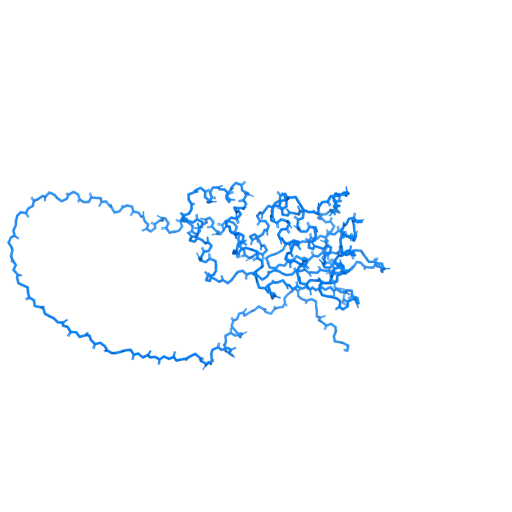5 O O . CYS A 1 202 ? -40.732 -24.783 45.370 1.00 29.69 202 CYS A O 1
ATOM 1517 N N . ARG A 1 203 ? -39.525 -25.482 47.164 1.00 37.56 203 ARG A N 1
ATOM 1518 C CA . ARG A 1 203 ? -38.808 -26.748 46.792 1.00 37.56 203 ARG A CA 1
ATOM 1519 C C . ARG A 1 203 ? -38.456 -27.034 45.312 1.00 37.56 203 ARG A C 1
ATOM 1521 O O . ARG A 1 203 ? -39.323 -27.137 44.468 1.00 37.56 203 ARG A O 1
ATOM 1528 N N . ARG A 1 204 ? -37.169 -27.168 44.939 1.00 32.12 204 ARG A N 1
ATOM 1529 C CA . ARG A 1 204 ? -36.195 -28.293 45.120 1.00 32.12 204 ARG A CA 1
ATOM 1530 C C . ARG A 1 204 ? -36.443 -29.510 44.201 1.00 32.12 204 ARG A C 1
ATOM 1532 O O . ARG A 1 204 ? -37.437 -30.191 44.391 1.00 32.12 204 ARG A O 1
ATOM 1539 N N . CYS A 1 205 ? -35.456 -29.828 43.341 1.00 30.33 205 CYS A N 1
ATOM 1540 C CA . CYS A 1 205 ? -34.775 -31.137 43.126 1.00 30.33 205 CYS A CA 1
ATOM 1541 C C . CYS A 1 205 ? -33.922 -31.083 41.830 1.00 30.33 205 CYS A C 1
ATOM 1543 O O . CYS A 1 205 ? -34.441 -30.756 40.777 1.00 30.33 205 CYS A O 1
ATOM 1545 N N . ARG A 1 206 ? -32.581 -31.125 41.936 1.00 34.75 206 ARG A N 1
ATOM 1546 C CA . ARG A 1 206 ? -31.659 -32.269 41.681 1.00 34.75 206 ARG A CA 1
ATOM 1547 C C . ARG A 1 206 ? -31.481 -32.660 40.201 1.00 34.75 206 ARG A C 1
ATOM 1549 O O . ARG A 1 206 ? -32.452 -32.976 39.535 1.00 34.75 206 ARG A O 1
ATOM 1556 N N . GLY A 1 207 ? -30.219 -32.794 39.771 1.00 28.73 207 GLY A N 1
ATOM 1557 C CA . GLY A 1 207 ? -29.853 -33.564 38.573 1.00 28.73 207 GLY A CA 1
ATOM 1558 C C . GLY A 1 207 ? -28.487 -33.224 37.974 1.00 28.73 207 GLY A C 1
ATOM 1559 O O . GLY A 1 207 ? -28.383 -32.368 37.111 1.00 28.73 207 GLY A O 1
ATOM 1560 N N . SER A 1 208 ? -27.448 -33.908 38.441 1.00 34.78 208 SER A N 1
ATOM 1561 C CA . SER A 1 208 ? -26.049 -33.881 37.993 1.00 34.78 208 SER A CA 1
ATOM 1562 C C . SER A 1 208 ? -25.741 -34.957 36.937 1.00 34.78 208 SER A C 1
ATOM 1564 O O . SER A 1 208 ? -26.208 -36.078 37.105 1.00 34.78 2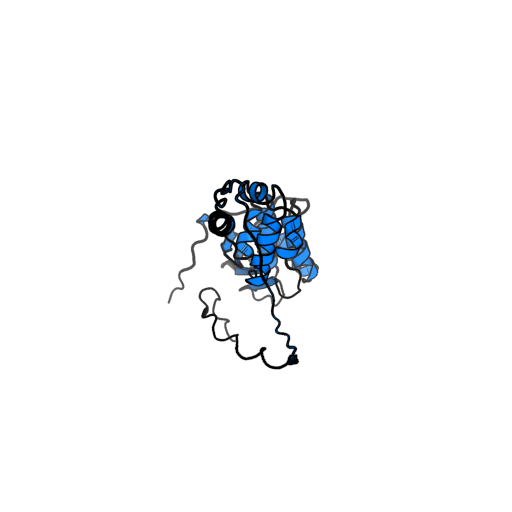08 SER A O 1
ATOM 1566 N N . ASN A 1 209 ? -24.900 -34.654 35.935 1.00 34.53 209 ASN A N 1
ATOM 1567 C CA . ASN A 1 209 ? -23.869 -35.526 35.309 1.00 34.53 209 ASN A CA 1
ATOM 1568 C C . ASN A 1 209 ? -23.203 -34.739 34.156 1.00 34.53 209 ASN A C 1
ATOM 1570 O O . ASN A 1 209 ? -23.914 -34.108 33.386 1.00 34.53 209 ASN A O 1
ATOM 1574 N N . SER A 1 210 ? -21.886 -34.543 34.019 1.00 33.38 210 SER A N 1
ATOM 1575 C CA . SER A 1 210 ? -20.684 -35.402 34.094 1.00 33.38 210 SER A CA 1
ATOM 1576 C C . SER A 1 210 ? -20.377 -36.223 32.811 1.00 33.38 210 SER A C 1
ATOM 1578 O O . SER A 1 210 ? -20.733 -37.384 32.680 1.00 33.38 210 SER A O 1
ATOM 1580 N N . GLY A 1 211 ? -19.636 -35.578 31.888 1.00 28.80 211 GLY A N 1
ATOM 1581 C CA . GLY A 1 211 ? -18.596 -36.147 30.996 1.00 28.80 211 GLY A CA 1
ATOM 1582 C C . GLY A 1 211 ? -18.997 -37.031 29.791 1.00 28.80 211 GLY A C 1
ATOM 1583 O O . GLY A 1 211 ? -20.145 -37.441 29.692 1.00 28.80 211 GLY A O 1
ATOM 1584 N N . PRO A 1 212 ? -18.053 -37.372 28.873 1.00 39.34 212 PRO A N 1
ATOM 1585 C CA . PRO A 1 212 ? -16.627 -37.038 28.858 1.00 39.34 212 PRO A CA 1
ATOM 1586 C C . PRO A 1 212 ? -16.113 -36.348 27.572 1.00 39.34 212 PRO A C 1
ATOM 1588 O O . PRO A 1 212 ? -16.740 -36.300 26.515 1.00 39.34 212 PRO A O 1
ATOM 1591 N N . ARG A 1 213 ? -14.882 -35.845 27.710 1.00 36.22 213 ARG A N 1
ATOM 1592 C CA . ARG A 1 213 ? -13.983 -35.311 26.682 1.00 36.22 213 ARG A CA 1
ATOM 1593 C C . ARG A 1 213 ? -13.751 -36.318 25.549 1.00 36.22 213 ARG A C 1
ATOM 1595 O O . ARG A 1 213 ? -13.432 -37.475 25.807 1.00 36.22 213 ARG A O 1
ATOM 1602 N N . ARG A 1 214 ? -13.763 -35.836 24.303 1.00 33.97 214 ARG A N 1
ATOM 1603 C CA . ARG A 1 214 ? -13.080 -36.483 23.175 1.00 33.97 214 ARG A CA 1
ATOM 1604 C C . ARG A 1 214 ? -12.028 -35.541 22.609 1.00 33.97 214 ARG A C 1
ATOM 1606 O O . ARG A 1 214 ? -12.331 -34.515 22.010 1.00 33.97 214 ARG A O 1
ATOM 1613 N N . THR A 1 215 ? -10.785 -35.926 22.845 1.00 33.03 215 THR A N 1
ATOM 1614 C CA . THR A 1 215 ? -9.585 -35.473 22.157 1.00 33.03 215 THR A CA 1
ATOM 1615 C C . THR A 1 215 ? -9.657 -35.886 20.686 1.00 33.03 215 THR A C 1
ATOM 1617 O O . THR A 1 215 ? -9.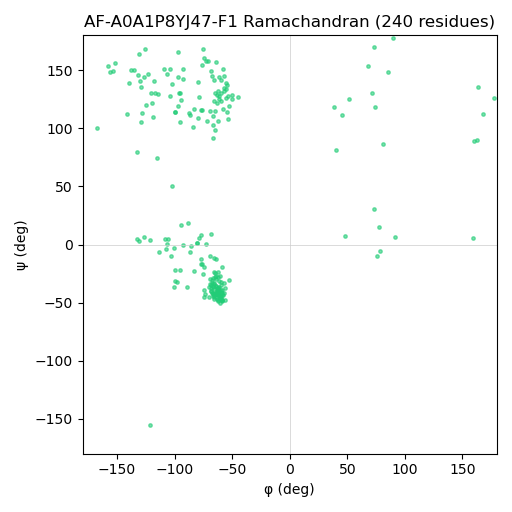889 -37.051 20.369 1.00 33.03 215 THR A O 1
ATOM 1620 N N . ILE A 1 216 ? -9.440 -34.940 19.775 1.00 33.94 216 ILE A N 1
ATOM 1621 C CA . ILE A 1 216 ? -9.075 -35.231 18.385 1.00 33.94 216 ILE A CA 1
ATOM 1622 C C . ILE A 1 216 ? -7.832 -34.397 18.098 1.00 33.94 216 ILE A C 1
ATOM 1624 O O . ILE A 1 216 ? -7.880 -33.169 18.126 1.00 33.94 216 ILE A O 1
ATOM 1628 N N . SER A 1 217 ? -6.709 -35.086 17.897 1.00 29.98 217 SER A N 1
ATOM 1629 C CA . SER A 1 217 ? -5.434 -34.482 17.529 1.00 29.98 217 SER A CA 1
ATOM 1630 C C . SER A 1 217 ? -5.431 -34.047 16.049 1.00 29.98 217 SER A C 1
ATOM 1632 O O . SER A 1 217 ? -6.262 -34.505 15.253 1.00 29.98 217 SER A O 1
ATOM 1634 N N . PRO A 1 218 ? -4.523 -33.134 15.661 1.00 36.62 218 PRO A N 1
ATOM 1635 C CA . PRO A 1 218 ? -4.585 -32.410 14.404 1.00 36.62 218 PRO A CA 1
ATOM 1636 C C . PRO A 1 218 ? -3.730 -33.100 13.340 1.00 36.62 218 PRO A C 1
ATOM 1638 O O . PRO A 1 218 ? -2.509 -33.000 13.354 1.00 36.62 218 PRO A O 1
ATOM 1641 N N . ARG A 1 219 ? -4.356 -33.786 12.383 1.00 36.84 219 ARG A N 1
ATOM 1642 C CA . ARG A 1 219 ? -3.730 -34.157 11.099 1.00 36.84 219 ARG A CA 1
ATOM 1643 C C . ARG A 1 219 ? -4.816 -34.654 10.152 1.00 36.84 219 ARG A C 1
ATOM 1645 O O . ARG A 1 219 ? -5.280 -35.775 10.309 1.00 36.84 219 ARG A O 1
ATOM 1652 N N . SER A 1 220 ? -5.260 -33.794 9.224 1.00 39.78 220 SER A N 1
ATOM 1653 C CA . SER A 1 220 ? -5.844 -34.166 7.904 1.00 39.78 220 SER A CA 1
ATOM 1654 C C . SER A 1 220 ? -6.730 -33.098 7.226 1.00 39.78 220 SER A C 1
ATOM 1656 O O . SER A 1 220 ? -7.268 -33.363 6.153 1.00 39.78 220 SER A O 1
ATOM 1658 N N . ARG A 1 221 ? -6.863 -31.866 7.744 1.00 33.34 221 ARG A N 1
ATOM 1659 C CA . ARG A 1 221 ? -7.665 -30.812 7.068 1.00 33.34 221 ARG A CA 1
ATOM 1660 C C . ARG A 1 221 ? -6.878 -29.860 6.157 1.00 33.34 221 ARG A C 1
ATOM 1662 O O . ARG A 1 221 ? -7.419 -28.841 5.756 1.00 33.34 221 ARG A O 1
ATOM 1669 N N . CYS A 1 222 ? -5.653 -30.210 5.764 1.00 34.56 222 CYS A N 1
ATOM 1670 C CA . CYS A 1 222 ? -4.852 -29.378 4.853 1.00 34.56 222 CYS A CA 1
ATOM 1671 C C . CYS A 1 222 ? -5.111 -29.649 3.352 1.00 34.56 222 CYS A C 1
ATOM 1673 O O . CYS A 1 222 ? -4.618 -28.921 2.506 1.00 34.56 222 CYS A O 1
ATOM 1675 N N . ALA A 1 223 ? -5.909 -30.662 2.982 1.00 29.97 223 ALA A N 1
ATOM 1676 C CA . ALA A 1 223 ? -5.994 -31.095 1.576 1.00 29.97 223 ALA A CA 1
ATOM 1677 C C . ALA A 1 223 ? -7.393 -31.048 0.931 1.00 29.97 223 ALA A C 1
ATOM 1679 O O . ALA A 1 223 ? -7.544 -31.478 -0.208 1.00 29.97 223 ALA A O 1
ATOM 1680 N N . ARG A 1 224 ? -8.443 -30.553 1.611 1.00 32.38 224 ARG A N 1
ATOM 1681 C CA . ARG A 1 224 ? -9.818 -30.596 1.049 1.00 32.38 224 ARG A CA 1
ATOM 1682 C C . ARG A 1 224 ? -10.639 -29.304 1.111 1.00 32.38 224 ARG A C 1
ATOM 1684 O O . ARG A 1 224 ? -11.787 -29.316 0.676 1.00 32.38 224 ARG A O 1
ATOM 1691 N N . ARG A 1 225 ? -10.076 -28.173 1.560 1.00 31.64 225 ARG A N 1
ATOM 1692 C CA . ARG A 1 225 ? -10.788 -26.873 1.565 1.00 31.64 225 ARG A CA 1
ATOM 1693 C C . ARG A 1 225 ? -10.289 -25.855 0.532 1.00 31.64 225 ARG A C 1
ATOM 1695 O O . ARG A 1 225 ? -10.835 -24.765 0.462 1.00 31.64 225 ARG A O 1
ATOM 1702 N N . CYS A 1 226 ? -9.352 -26.240 -0.336 1.00 32.03 226 CYS A N 1
ATOM 1703 C CA . CYS A 1 226 ? -8.849 -25.388 -1.423 1.00 32.03 226 CYS A CA 1
ATOM 1704 C C . CYS A 1 226 ? -9.689 -25.448 -2.718 1.00 32.03 226 CYS A C 1
ATOM 1706 O O . CYS A 1 226 ? -9.387 -24.742 -3.671 1.00 32.03 226 CYS A O 1
ATOM 1708 N N . ALA A 1 227 ? -10.762 -26.251 -2.773 1.00 28.36 227 ALA A N 1
ATOM 1709 C CA . ALA A 1 227 ? -11.566 -26.442 -3.992 1.00 28.36 227 ALA A CA 1
ATOM 1710 C C . ALA A 1 227 ? -12.947 -25.748 -3.986 1.00 28.36 227 ALA A C 1
ATOM 1712 O O . ALA A 1 227 ? -13.685 -25.868 -4.960 1.00 28.36 227 ALA A O 1
ATOM 1713 N N . ARG A 1 228 ? -13.328 -25.024 -2.918 1.00 29.86 228 ARG A N 1
ATOM 1714 C CA . ARG A 1 228 ? -14.669 -24.399 -2.796 1.00 29.86 228 ARG A CA 1
ATOM 1715 C C . ARG A 1 228 ? -14.706 -22.876 -2.939 1.00 29.86 228 ARG A C 1
ATOM 1717 O O . ARG A 1 228 ? -15.792 -22.316 -2.979 1.00 29.86 228 ARG A O 1
ATOM 1724 N N . ALA A 1 229 ? -13.561 -22.215 -3.087 1.00 33.16 229 ALA A N 1
ATOM 1725 C CA . ALA A 1 229 ? -13.497 -20.759 -3.196 1.00 33.16 229 ALA A CA 1
ATOM 1726 C C . ALA A 1 229 ? -13.630 -20.223 -4.633 1.00 33.16 229 ALA A C 1
ATOM 1728 O O . ALA A 1 229 ? -13.229 -19.096 -4.857 1.00 33.16 229 ALA A O 1
ATOM 1729 N N . GLY A 1 230 ? -14.151 -21.004 -5.594 1.00 29.33 230 GLY A N 1
ATOM 1730 C CA . GLY A 1 230 ? -14.850 -20.541 -6.813 1.00 29.33 230 GLY A CA 1
ATOM 1731 C C . GLY A 1 230 ? -14.252 -19.435 -7.703 1.00 29.33 230 GLY A C 1
ATOM 1732 O O . GLY A 1 230 ? -14.934 -18.993 -8.618 1.00 29.33 230 GLY A O 1
ATOM 1733 N N . TRP A 1 231 ? -13.026 -18.968 -7.484 1.00 34.75 231 TRP A N 1
ATOM 1734 C CA . TRP A 1 231 ? -12.493 -17.761 -8.111 1.00 34.75 231 TRP A CA 1
ATOM 1735 C C . TRP A 1 231 ? -11.332 -18.136 -9.023 1.00 34.75 231 TRP A C 1
ATOM 1737 O O . TRP A 1 231 ? -10.153 -17.932 -8.742 1.00 34.75 231 TRP A O 1
ATOM 1747 N N . ARG A 1 232 ? -11.695 -18.725 -10.164 1.00 33.12 232 ARG A N 1
ATOM 1748 C CA . ARG A 1 232 ? -10.801 -18.812 -11.317 1.00 33.12 232 ARG A CA 1
ATOM 1749 C C . ARG A 1 232 ? -10.568 -17.400 -11.866 1.00 33.12 232 ARG A C 1
ATOM 1751 O O . ARG A 1 232 ? -11.466 -16.786 -12.431 1.00 33.12 232 ARG A O 1
ATOM 1758 N N . SER A 1 233 ? -9.340 -16.916 -11.689 1.00 37.06 233 SER A N 1
ATOM 1759 C CA . SER A 1 233 ? -8.523 -16.296 -12.742 1.00 37.06 233 SER A CA 1
ATOM 1760 C C . SER A 1 233 ? -9.260 -15.367 -13.720 1.00 37.06 233 SER A C 1
ATOM 1762 O O . SER A 1 233 ? -9.559 -15.760 -14.847 1.00 37.06 233 SER A O 1
ATOM 1764 N N . ARG A 1 234 ? -9.489 -14.109 -13.328 1.00 39.62 234 ARG A N 1
ATOM 1765 C CA . ARG A 1 234 ? -9.821 -13.035 -14.288 1.00 39.62 234 ARG A CA 1
ATOM 1766 C C . ARG A 1 234 ? -8.734 -11.956 -14.400 1.00 39.62 234 ARG A C 1
ATOM 1768 O O . ARG A 1 234 ? -8.811 -11.115 -15.285 1.00 39.62 234 ARG A O 1
ATOM 1775 N N . TRP A 1 235 ? -7.697 -12.024 -13.561 1.00 41.16 235 TRP A N 1
ATOM 1776 C CA . TRP A 1 235 ? -6.718 -10.939 -13.399 1.00 41.16 235 TRP A CA 1
ATOM 1777 C C . TRP A 1 235 ? -5.249 -11.380 -13.477 1.00 41.16 235 TRP A C 1
ATOM 1779 O O . TRP A 1 235 ? -4.356 -10.553 -13.345 1.00 41.16 235 TRP A O 1
ATOM 1789 N N . TRP A 1 236 ? -4.986 -12.664 -13.739 1.00 33.59 236 TRP A N 1
ATOM 1790 C CA . TRP A 1 236 ? -3.636 -13.168 -14.003 1.00 33.59 236 TRP A CA 1
ATOM 1791 C C . TRP A 1 236 ? -3.446 -13.253 -15.529 1.00 33.59 236 TRP A C 1
ATOM 1793 O O . TRP A 1 236 ? -4.213 -13.978 -16.172 1.00 33.59 236 TRP A O 1
ATOM 1803 N N . PRO A 1 237 ? -2.484 -12.549 -16.159 1.00 32.25 237 PRO A N 1
ATOM 1804 C CA . PRO A 1 237 ? -2.146 -12.829 -17.554 1.00 32.25 237 PRO A CA 1
ATOM 1805 C C . PRO A 1 237 ? -1.626 -14.273 -17.637 1.00 32.25 237 PRO A C 1
ATOM 1807 O O . PRO A 1 237 ? -0.799 -14.634 -16.808 1.00 32.25 237 PRO A O 1
ATOM 1810 N N . PRO A 1 238 ? -2.075 -15.131 -18.573 1.00 30.59 238 PRO A N 1
ATOM 1811 C CA . PRO A 1 238 ? -1.597 -16.514 -18.626 1.00 30.59 238 PRO A CA 1
ATOM 1812 C C . PRO A 1 238 ? -0.066 -16.527 -18.581 1.00 30.59 238 PRO A C 1
ATOM 1814 O O . PRO A 1 238 ? 0.563 -15.820 -19.371 1.00 30.59 238 PRO A O 1
ATOM 1817 N N . ARG A 1 239 ? 0.516 -17.271 -17.624 1.00 34.56 239 ARG A N 1
ATOM 1818 C CA . ARG A 1 239 ? 1.962 -17.512 -17.591 1.00 34.56 239 ARG A CA 1
ATOM 1819 C C . ARG A 1 239 ? 2.317 -18.099 -18.952 1.00 34.56 239 ARG A C 1
ATOM 1821 O O . ARG A 1 239 ? 1.825 -19.175 -19.289 1.00 34.56 239 ARG A O 1
ATOM 1828 N N . SER A 1 240 ? 3.098 -17.377 -19.746 1.00 31.88 240 SER A N 1
ATOM 1829 C CA . SER A 1 240 ? 3.698 -17.933 -20.951 1.00 31.88 240 SER A CA 1
ATOM 1830 C C . SER A 1 240 ? 4.610 -19.063 -20.486 1.00 31.88 240 SER A C 1
ATOM 1832 O O . SER A 1 240 ? 5.632 -18.802 -19.854 1.00 31.88 240 SER A O 1
ATOM 1834 N N . ALA A 1 241 ? 4.191 -20.307 -20.701 1.00 27.28 241 ALA A N 1
ATOM 1835 C CA . ALA A 1 241 ? 5.088 -21.442 -20.590 1.00 27.28 241 ALA A CA 1
ATOM 1836 C C . ALA A 1 241 ? 6.124 -21.302 -21.710 1.00 27.28 241 ALA A C 1
ATOM 1838 O O . ALA A 1 241 ? 5.744 -21.162 -22.874 1.00 27.28 241 ALA A O 1
ATOM 1839 N N . ASN A 1 242 ? 7.398 -21.279 -21.337 1.00 31.59 242 ASN A N 1
ATOM 1840 C CA . ASN A 1 242 ? 8.509 -21.599 -22.221 1.00 31.59 242 ASN A CA 1
ATOM 1841 C C . ASN A 1 242 ? 9.185 -22.840 -21.651 1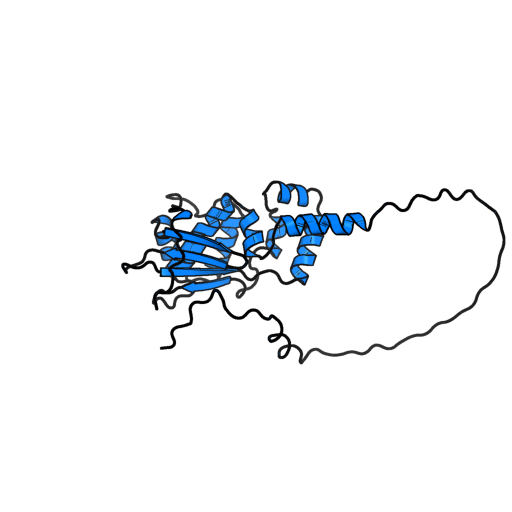.00 31.59 242 ASN A C 1
ATOM 1843 O O . ASN A 1 242 ? 9.306 -22.883 -20.403 1.00 31.59 242 ASN A O 1
#

Sequence (242 aa):
MSRRRTDFSQFGTQRAARGGPFAQSWWGRALVSSMEKIADSGRIARGRGSARAGQVISYRIAPGAVVGEVQGSQIDPFTATFTLRPLDPDTVDVLIDRVRSTPGMLATLASGTVPIELGDLLLPTESGELDFGCTCPDQGWPCKHAAAVVYLTAQRLDTEPLVILTLRGLDLDTLIRSFDSEGRTRSPRPISTTTSGTGSSCRRCRGSNSGPRRTISPRSRCARRCARAGWRSRWWPPRSAN

Foldseek 3Di:
DDDPDDDFQVAAQDAQDDDDDLADDPQLVLLLVLLCVQFDPVQLVLLVVQLNVSQFGGWDQAAQKIWTFGHDPDPGTKIKMKGAEADDPVLVVVLLVVCVVDPCQLVCVVVQHHDCVCVVSLGDPDPPRMFIDMPDPDPGTHGSNNSSRSSVVSRVCNVGVCSSCRSNVHDSVVSVVVVVVVVVVPDPDPPPPDDDDDDDDDDDDDDDDDDDDDDDDDDDPPPPPPPPPPDPDPPDDPPPDD

Secondary structure (DSSP, 8-state):
--------GGG---PPPSSS-S--SHHHHHHHHHHHHHS-HHHHHHHHHHHHTT-EEEEEEETTEEEEEE--SSSSPEEEEEEEPPPPHHHHHHHHHHHHHSTTHHHHHHTT---GGGHHHHS--STTSEEEEESSS---SS-HHHHHHHHHHHHHHHH-TTHHHHHTT--HHHHHHHHHHHHGGGPPPP---------------------------S-STTSSSTTSS----SSSPP----

Radius of gyration: 25.6 Å; Cα contacts (8 Å, |Δi|>4): 295; chains: 1; bounding box: 66×52×81 Å

Solvent-accessible surface area (backbone atoms only — not comparable to full-atom values): 14950 Å² total; per-residue (Å²): 134,84,78,81,74,80,83,50,76,90,63,46,73,63,65,47,77,87,74,80,75,81,32,84,34,70,66,7,40,49,54,51,48,54,51,56,75,70,31,58,68,72,43,46,53,50,1,54,47,38,26,52,70,40,29,40,49,22,66,49,83,42,68,25,33,35,44,26,37,24,60,60,97,52,91,69,57,30,52,20,24,39,33,37,60,48,64,52,72,70,58,47,51,54,50,53,52,52,41,70,73,36,87,63,44,54,59,41,46,74,72,52,42,67,65,72,90,46,42,82,79,69,46,76,84,56,97,77,32,61,50,65,45,58,74,54,93,62,89,50,66,51,29,39,56,24,39,17,49,53,49,53,49,15,38,44,30,52,79,41,37,55,53,55,41,32,30,34,57,44,52,71,70,60,55,55,48,58,53,58,66,56,53,62,76,60,62,79,72,78,81,76,83,76,77,90,80,90,82,84,90,82,86,93,84,90,89,89,86,87,86,81,89,81,89,78,83,94,82,78,82,88,80,74,72,87,81,75,74,84,72,80,79,88,82,68,77,80,80,80,83,126